Protein AF-L1K590-F1 (afdb_monomer_lite)

pLDDT: mean 82.55, std 13.25, range [37.09, 96.0]

Organism: Guillardia theta (strain CCMP2712) (NCBI:txid905079)

Structure (mmCIF, N/CA/C/O backbone):
data_AF-L1K590-F1
#
_entry.id   AF-L1K590-F1
#
loop_
_atom_site.group_PDB
_atom_site.id
_atom_site.type_symbol
_atom_site.label_atom_id
_atom_site.label_alt_id
_atom_site.label_comp_id
_atom_site.label_asym_id
_atom_site.label_entity_id
_atom_site.label_seq_id
_atom_site.pdbx_PDB_ins_code
_atom_site.Cartn_x
_atom_site.Cartn_y
_atom_site.Cartn_z
_atom_site.occupancy
_atom_site.B_iso_or_equiv
_atom_site.auth_seq_id
_atom_site.auth_comp_id
_atom_site.auth_asym_id
_atom_site.auth_atom_id
_atom_site.pdbx_PDB_model_num
ATOM 1 N N . MET A 1 1 ? 5.798 21.650 13.726 1.00 67.19 1 MET A N 1
ATOM 2 C CA . MET A 1 1 ? 6.225 20.288 13.317 1.00 67.19 1 MET A CA 1
ATOM 3 C C . MET A 1 1 ? 5.521 19.814 12.046 1.00 67.19 1 MET A C 1
ATOM 5 O O . MET A 1 1 ? 6.202 19.314 11.163 1.00 67.19 1 MET A O 1
ATOM 9 N N . LEU A 1 2 ? 4.213 20.061 11.889 1.00 78.56 2 LEU A N 1
ATOM 10 C CA . LEU A 1 2 ? 3.416 19.655 10.718 1.00 78.56 2 LEU A CA 1
ATOM 11 C C . LEU A 1 2 ? 3.978 20.111 9.351 1.00 78.56 2 LEU A C 1
ATOM 13 O O . LEU A 1 2 ? 4.046 19.324 8.416 1.00 78.56 2 LEU A O 1
ATOM 17 N N . SER A 1 3 ? 4.487 21.346 9.255 1.00 86.69 3 SER A N 1
ATOM 18 C CA . SER A 1 3 ? 5.092 21.872 8.016 1.00 86.69 3 SER A CA 1
ATOM 19 C C . SER A 1 3 ? 6.304 21.058 7.527 1.00 86.69 3 SER A C 1
ATOM 21 O O . SER A 1 3 ? 6.465 20.865 6.324 1.00 86.69 3 SER A O 1
ATOM 23 N N . ARG A 1 4 ? 7.116 20.501 8.442 1.00 91.12 4 ARG A N 1
ATOM 24 C CA . ARG A 1 4 ? 8.274 19.665 8.075 1.00 91.12 4 ARG A CA 1
ATOM 25 C C . ARG A 1 4 ? 7.834 18.327 7.480 1.00 91.12 4 ARG A C 1
ATOM 27 O O . ARG A 1 4 ? 8.429 17.876 6.509 1.00 91.12 4 ARG A O 1
ATOM 34 N N . TYR A 1 5 ? 6.768 17.730 8.015 1.00 90.12 5 TYR A N 1
ATOM 35 C CA . TYR A 1 5 ? 6.204 16.490 7.478 1.00 90.12 5 TYR A CA 1
ATOM 36 C C . TYR A 1 5 ? 5.650 16.684 6.071 1.00 90.12 5 TYR A C 1
ATOM 38 O O . TYR A 1 5 ? 5.938 15.875 5.196 1.00 90.12 5 TYR A O 1
ATOM 46 N N . HIS A 1 6 ? 4.933 17.781 5.820 1.00 90.75 6 HIS A N 1
ATOM 47 C CA . HIS A 1 6 ? 4.457 18.095 4.474 1.00 90.75 6 HIS A CA 1
ATOM 48 C C . HIS A 1 6 ? 5.612 18.318 3.494 1.00 90.75 6 HIS A C 1
ATOM 50 O O . HIS A 1 6 ? 5.586 17.763 2.400 1.00 90.75 6 HIS A O 1
ATOM 56 N N . ALA A 1 7 ? 6.654 19.059 3.882 1.00 92.56 7 ALA A N 1
ATOM 57 C CA . ALA A 1 7 ? 7.812 19.272 3.014 1.00 92.56 7 ALA A CA 1
ATOM 58 C C . ALA A 1 7 ? 8.467 17.946 2.581 1.00 92.56 7 ALA A C 1
ATOM 60 O O . ALA A 1 7 ? 8.803 17.781 1.412 1.00 92.56 7 ALA A O 1
ATOM 61 N N . ILE A 1 8 ? 8.589 16.981 3.497 1.00 90.62 8 ILE A N 1
ATOM 62 C CA . ILE A 1 8 ? 9.141 15.652 3.200 1.00 90.62 8 ILE A CA 1
ATOM 63 C C . ILE A 1 8 ? 8.165 14.832 2.343 1.00 90.62 8 ILE A C 1
ATOM 65 O O . ILE A 1 8 ? 8.561 14.282 1.315 1.00 90.62 8 ILE A O 1
ATOM 69 N N . ALA A 1 9 ? 6.892 14.778 2.743 1.00 89.31 9 ALA A N 1
ATOM 70 C CA . ALA A 1 9 ? 5.864 13.963 2.099 1.00 89.31 9 ALA A CA 1
ATOM 71 C C . ALA A 1 9 ? 5.582 14.386 0.653 1.00 89.31 9 ALA A C 1
ATOM 73 O O . ALA A 1 9 ? 5.309 13.529 -0.179 1.00 89.31 9 ALA A O 1
ATOM 74 N N . TRP A 1 10 ? 5.671 15.682 0.343 1.00 92.94 10 TRP A N 1
ATOM 75 C CA . TRP A 1 10 ? 5.484 16.198 -1.016 1.00 92.94 10 TRP A CA 1
ATOM 76 C C . TRP A 1 10 ? 6.800 16.320 -1.783 1.00 92.94 10 TRP A C 1
ATOM 78 O O . TRP A 1 10 ? 6.839 16.062 -2.985 1.00 92.94 10 TRP A O 1
ATOM 88 N N . GLY A 1 11 ? 7.888 16.675 -1.095 1.00 93.31 11 GLY A N 1
ATOM 89 C CA . GLY A 1 11 ? 9.195 16.868 -1.713 1.00 93.31 11 GLY A CA 1
ATOM 90 C C . GLY A 1 11 ? 9.761 15.574 -2.286 1.00 93.31 11 GLY A C 1
ATOM 91 O O . GLY A 1 11 ? 10.140 15.545 -3.454 1.00 93.31 11 GLY A O 1
ATOM 92 N N . ILE A 1 12 ? 9.776 14.486 -1.508 1.00 90.44 12 ILE A N 1
ATOM 93 C CA . ILE A 1 12 ? 10.364 13.213 -1.960 1.00 90.44 12 ILE A CA 1
ATOM 94 C C . ILE A 1 12 ? 9.673 12.688 -3.235 1.00 90.44 12 ILE A C 1
ATOM 96 O O . ILE A 1 12 ? 10.383 12.450 -4.216 1.00 90.44 12 ILE A O 1
ATOM 100 N N . PRO A 1 13 ? 8.330 12.555 -3.302 1.00 90.88 13 PRO A N 1
ATOM 101 C CA . PRO A 1 13 ? 7.660 12.126 -4.528 1.00 90.88 13 PRO A CA 1
ATOM 102 C C . PRO A 1 13 ? 7.890 13.074 -5.705 1.00 90.88 13 PRO A C 1
ATOM 104 O O . PRO A 1 13 ? 8.053 12.604 -6.829 1.00 90.88 13 PRO A O 1
ATOM 107 N N . PHE A 1 14 ? 7.951 14.388 -5.461 1.00 91.62 14 PHE A N 1
ATOM 108 C CA . PHE A 1 14 ? 8.230 15.371 -6.507 1.00 91.62 14 PHE A CA 1
ATOM 109 C C . PHE A 1 14 ? 9.606 15.145 -7.149 1.00 91.62 14 PHE A C 1
ATOM 111 O O . PHE A 1 14 ? 9.712 15.085 -8.374 1.00 91.62 14 PHE A O 1
ATOM 118 N N . PHE A 1 15 ? 10.654 14.942 -6.348 1.00 90.50 15 PHE A N 1
ATOM 119 C CA . PHE A 1 15 ? 11.989 14.654 -6.882 1.00 90.50 15 PHE A CA 1
ATOM 120 C C . PHE A 1 15 ? 12.060 13.293 -7.580 1.00 90.50 15 PHE A C 1
ATOM 122 O O . PHE A 1 15 ? 12.676 13.182 -8.641 1.00 90.50 15 PHE A O 1
ATOM 129 N N . LEU A 1 16 ? 11.405 12.266 -7.033 1.00 89.31 16 LEU A N 1
ATOM 130 C CA . LEU A 1 16 ? 11.358 10.943 -7.663 1.00 89.31 16 LEU A CA 1
ATOM 131 C C . LEU A 1 16 ? 10.632 10.973 -9.013 1.00 89.31 16 LEU A C 1
ATOM 133 O O . LEU A 1 16 ? 11.081 10.315 -9.948 1.00 89.31 16 LEU A O 1
ATOM 137 N N . PHE A 1 17 ? 9.574 11.776 -9.140 1.00 89.06 17 PHE A N 1
ATOM 138 C CA . PHE A 1 17 ? 8.838 11.976 -10.390 1.00 89.06 17 PHE A CA 1
ATOM 139 C C . PHE A 1 17 ? 9.704 12.584 -11.507 1.00 89.06 17 PHE A C 1
ATOM 141 O O . PHE A 1 17 ? 9.546 12.222 -12.677 1.00 89.06 17 PHE A O 1
ATOM 148 N N . LEU A 1 18 ? 10.643 13.471 -11.161 1.00 90.50 18 LEU A N 1
ATOM 149 C CA . LEU A 1 18 ? 11.541 14.111 -12.125 1.00 90.50 18 LEU A CA 1
ATOM 150 C C . LEU A 1 18 ? 12.535 13.128 -12.773 1.00 90.50 18 LEU A C 1
ATOM 152 O O . LEU A 1 18 ? 12.919 13.317 -13.927 1.00 90.50 18 LEU A O 1
ATOM 156 N N . LEU A 1 19 ? 12.937 12.059 -12.080 1.00 89.88 19 LEU A N 1
ATOM 157 C CA . LEU A 1 19 ? 13.936 11.101 -12.583 1.00 89.88 19 LEU A CA 1
ATOM 158 C C . LEU A 1 19 ? 13.550 10.450 -13.936 1.00 89.88 19 LEU A C 1
ATOM 160 O O . LEU A 1 19 ? 14.340 10.518 -14.887 1.00 89.88 19 LEU A O 1
ATOM 164 N N . PRO A 1 20 ? 12.359 9.842 -14.091 1.00 88.69 20 PRO A N 1
ATOM 165 C CA . PRO A 1 20 ? 11.900 9.285 -15.367 1.00 88.69 20 PRO A CA 1
ATOM 166 C C . PRO A 1 20 ? 11.529 10.340 -16.417 1.00 88.69 20 PRO A C 1
ATOM 168 O O . PRO A 1 20 ? 11.526 10.009 -17.605 1.00 88.69 20 PRO A O 1
ATOM 171 N N . LEU A 1 21 ? 11.271 11.598 -16.025 1.00 89.12 21 LEU A N 1
ATOM 172 C CA . LEU A 1 21 ? 11.120 12.704 -16.981 1.00 89.12 21 LEU A CA 1
ATOM 173 C C . LEU A 1 21 ? 12.452 13.003 -17.677 1.00 89.12 21 LEU A C 1
ATOM 175 O O . LEU A 1 21 ? 12.512 13.024 -18.906 1.00 89.12 21 LEU A O 1
ATOM 179 N N . PHE A 1 22 ? 13.531 13.179 -16.910 1.00 89.62 22 PHE A N 1
ATOM 180 C CA . PHE A 1 22 ? 14.850 13.485 -17.475 1.00 89.62 22 PHE A CA 1
ATOM 181 C C . PHE A 1 22 ? 15.443 12.320 -18.270 1.00 89.62 22 PHE A C 1
ATOM 183 O O . PHE A 1 22 ? 16.075 12.534 -19.302 1.00 89.62 22 PHE A O 1
ATOM 190 N N . SER A 1 23 ? 15.190 11.085 -17.839 1.00 87.12 23 SER A N 1
ATOM 191 C CA . SER A 1 23 ? 15.616 9.877 -18.559 1.00 87.12 23 SER A CA 1
ATOM 192 C C . SER A 1 23 ? 14.665 9.456 -19.688 1.00 87.12 23 SER A C 1
ATOM 194 O O . SER A 1 23 ? 14.863 8.391 -20.269 1.00 87.12 23 SER A O 1
ATOM 196 N N . LYS A 1 24 ? 13.632 10.259 -20.004 1.00 89.19 24 LYS A N 1
ATOM 197 C CA . LYS A 1 24 ? 12.635 9.998 -21.066 1.00 89.19 24 LYS A CA 1
ATOM 198 C C . LYS A 1 24 ? 12.056 8.576 -21.020 1.00 89.19 24 LYS A C 1
ATOM 200 O O . LYS A 1 24 ? 11.797 7.961 -22.049 1.00 89.19 24 LYS A O 1
ATOM 205 N N . SER A 1 25 ? 11.876 8.050 -19.812 1.00 91.00 25 SER A N 1
ATOM 206 C CA . SER A 1 25 ? 11.494 6.654 -19.577 1.00 91.00 25 SER A CA 1
ATOM 207 C C . SER A 1 25 ? 9.990 6.468 -19.377 1.00 91.00 25 SER A C 1
ATOM 209 O O . SER A 1 25 ? 9.545 5.356 -19.116 1.00 91.00 25 SER A O 1
ATOM 211 N N . TYR A 1 26 ? 9.193 7.533 -19.476 1.00 90.62 26 TYR A N 1
ATOM 212 C CA . TYR A 1 26 ? 7.736 7.433 -19.484 1.00 90.62 26 TYR A CA 1
ATOM 213 C C . TYR A 1 26 ? 7.212 7.017 -20.856 1.00 90.62 26 TYR A C 1
ATOM 215 O O . TYR A 1 26 ? 7.670 7.511 -21.884 1.00 90.62 26 TYR A O 1
ATOM 223 N N . GLY A 1 27 ? 6.192 6.168 -20.863 1.00 89.62 27 GLY A N 1
ATOM 224 C CA . GLY A 1 27 ? 5.488 5.791 -22.078 1.00 89.62 27 GLY A CA 1
ATOM 225 C C . GLY A 1 27 ? 4.202 5.033 -21.786 1.00 89.62 27 GLY A C 1
ATOM 226 O O . GLY A 1 27 ? 3.845 4.784 -20.634 1.00 89.62 27 GLY A O 1
ATOM 227 N N . TYR A 1 28 ? 3.478 4.699 -22.846 1.00 88.56 28 TYR A N 1
ATOM 228 C CA . TYR A 1 28 ? 2.256 3.915 -22.751 1.00 88.56 28 TYR A CA 1
ATOM 229 C C . TYR A 1 28 ? 2.590 2.432 -22.880 1.00 88.56 28 TYR A C 1
ATOM 231 O O . TYR A 1 28 ? 3.081 1.995 -23.918 1.00 88.56 28 TYR A O 1
ATOM 239 N N . GLU A 1 29 ? 2.326 1.656 -21.831 1.00 82.00 29 GLU A N 1
ATOM 240 C CA . GLU A 1 29 ? 2.570 0.215 -21.829 1.00 82.00 29 GLU A CA 1
ATOM 241 C C . GLU A 1 29 ? 1.417 -0.505 -21.121 1.00 82.00 29 GLU A C 1
ATOM 243 O O . GLU A 1 29 ? 0.947 -0.082 -20.061 1.00 82.00 29 GLU A O 1
ATOM 248 N N . TYR A 1 30 ? 0.945 -1.602 -21.715 1.00 77.00 30 TYR A N 1
ATOM 249 C CA . TYR A 1 30 ? -0.115 -2.453 -21.162 1.00 77.00 30 TYR A CA 1
ATOM 250 C C . TYR A 1 30 ? -1.406 -1.714 -20.743 1.00 77.00 30 TYR A C 1
ATOM 252 O O . TYR A 1 30 ? -2.061 -2.088 -19.767 1.00 77.00 30 TYR A O 1
ATOM 260 N N . GLY A 1 31 ? -1.794 -0.660 -21.462 1.00 80.12 31 GLY A N 1
ATOM 261 C CA . GLY A 1 31 ? -3.050 0.048 -21.199 1.00 80.12 31 GLY A CA 1
ATOM 262 C C . GLY A 1 31 ? -2.943 1.258 -20.265 1.00 80.12 31 GLY A C 1
ATOM 263 O O . GLY A 1 31 ? -3.967 1.868 -19.964 1.00 80.12 31 GLY A O 1
ATOM 264 N N . ALA A 1 32 ? -1.745 1.618 -19.789 1.00 84.25 32 ALA A N 1
ATOM 265 C CA . ALA A 1 32 ? -1.541 2.778 -18.920 1.00 84.25 32 ALA A CA 1
ATOM 266 C C . ALA A 1 32 ? -0.235 3.524 -19.235 1.00 84.25 32 ALA A C 1
ATOM 268 O O . ALA A 1 32 ? 0.754 2.923 -19.651 1.00 84.25 32 ALA A O 1
ATOM 269 N N . CYS A 1 33 ? -0.213 4.835 -18.981 1.00 89.38 33 CYS A N 1
ATOM 270 C CA . CYS A 1 33 ? 1.022 5.617 -19.011 1.00 89.38 33 CYS A CA 1
ATOM 271 C C . CYS A 1 33 ? 1.819 5.376 -17.725 1.00 89.38 33 CYS A C 1
ATOM 273 O O . CYS A 1 33 ? 1.350 5.693 -16.630 1.00 89.38 33 CYS A O 1
ATOM 275 N N . TRP A 1 34 ? 3.015 4.807 -17.855 1.00 89.69 34 TRP A N 1
ATOM 276 C CA . TRP A 1 34 ? 3.922 4.539 -16.740 1.00 89.69 34 TRP A CA 1
ATOM 277 C C . TRP A 1 34 ? 5.383 4.486 -17.218 1.00 89.69 34 TRP A C 1
ATOM 279 O O . TRP A 1 34 ? 5.683 4.698 -18.389 1.00 89.69 34 TRP A O 1
ATOM 289 N N . ILE A 1 35 ? 6.317 4.223 -16.305 1.00 90.06 35 ILE A N 1
ATOM 290 C CA . ILE A 1 35 ? 7.730 3.976 -16.618 1.00 90.06 35 ILE A CA 1
ATOM 291 C C . ILE A 1 35 ? 7.835 2.716 -17.490 1.00 90.06 35 ILE A C 1
ATOM 293 O O . ILE A 1 35 ? 7.326 1.663 -17.092 1.00 90.06 35 ILE A O 1
ATOM 297 N N . LEU A 1 36 ? 8.507 2.812 -18.635 1.00 89.06 36 LEU A N 1
ATOM 298 C CA . LEU A 1 36 ? 8.697 1.761 -19.642 1.00 89.06 36 LEU A CA 1
ATOM 299 C C . LEU A 1 36 ? 9.549 0.586 -19.144 1.00 89.06 36 LEU A C 1
ATOM 301 O O . LEU A 1 36 ? 10.308 0.696 -18.177 1.00 89.06 36 LEU A O 1
ATOM 305 N N . SER A 1 37 ? 9.407 -0.565 -19.805 1.00 84.62 37 SER A N 1
ATOM 306 C CA . SER A 1 37 ? 10.133 -1.809 -19.499 1.00 84.62 37 SER A CA 1
ATOM 307 C C . SER A 1 37 ? 11.618 -1.742 -19.802 1.00 84.62 37 SER A C 1
ATOM 309 O O . SER A 1 37 ? 12.385 -2.474 -19.185 1.00 84.62 37 SER A O 1
ATOM 311 N N . THR A 1 38 ? 12.028 -0.786 -20.630 1.00 86.19 38 THR A N 1
ATOM 312 C CA . THR A 1 38 ? 13.427 -0.447 -20.906 1.00 86.19 38 THR A CA 1
ATOM 313 C C . THR A 1 38 ? 14.184 0.068 -19.680 1.00 86.19 38 THR A C 1
ATOM 315 O O . THR A 1 38 ? 15.409 -0.004 -19.643 1.00 86.19 38 THR A O 1
ATOM 318 N N . ALA A 1 39 ? 13.477 0.560 -18.657 1.00 88.31 39 ALA A N 1
ATOM 319 C CA . ALA A 1 39 ? 14.057 1.119 -17.440 1.00 88.31 39 ALA A CA 1
ATOM 320 C C . ALA A 1 39 ? 13.556 0.382 -16.177 1.00 88.31 39 ALA A C 1
ATOM 322 O O . ALA A 1 39 ? 12.904 0.985 -15.314 1.00 88.31 39 ALA A O 1
ATOM 323 N N . PRO A 1 40 ? 13.852 -0.926 -16.018 1.00 87.62 40 PRO A N 1
ATOM 324 C CA . PRO A 1 40 ? 13.307 -1.732 -14.925 1.00 87.62 40 PRO A CA 1
ATOM 325 C C . PRO A 1 40 ? 13.776 -1.233 -13.554 1.00 87.62 40 PRO A C 1
ATOM 327 O O . PRO A 1 40 ? 12.982 -1.157 -12.618 1.00 87.62 40 PRO A O 1
ATOM 330 N N . VAL A 1 41 ? 15.032 -0.787 -13.448 1.00 90.56 41 VAL A N 1
ATOM 331 C CA . VAL A 1 41 ? 15.603 -0.230 -12.210 1.00 90.56 41 VAL A CA 1
ATOM 332 C C . VAL A 1 41 ? 14.807 0.983 -11.725 1.00 90.56 41 VAL A C 1
ATOM 334 O O . VAL A 1 41 ? 14.500 1.083 -10.537 1.00 90.56 41 VAL A O 1
ATOM 337 N N . LEU A 1 42 ? 14.393 1.869 -12.639 1.00 90.62 42 LEU A N 1
ATOM 338 C CA . LEU A 1 42 ? 13.600 3.048 -12.288 1.00 90.62 42 LEU A CA 1
ATOM 339 C C . LEU A 1 42 ? 12.240 2.661 -11.694 1.00 90.62 42 LEU A C 1
ATOM 341 O O . LEU A 1 42 ? 11.786 3.319 -10.759 1.00 90.62 42 LEU A O 1
ATOM 345 N N . ARG A 1 43 ? 11.618 1.575 -12.172 1.00 90.75 43 ARG A N 1
ATOM 346 C CA . ARG A 1 43 ? 10.354 1.060 -11.615 1.00 90.75 43 ARG A CA 1
ATOM 347 C C . ARG A 1 43 ? 10.518 0.608 -10.163 1.00 90.75 43 ARG A C 1
ATOM 349 O O . ARG A 1 43 ? 9.649 0.890 -9.339 1.00 90.75 43 ARG A O 1
ATOM 356 N N . PHE A 1 44 ? 11.614 -0.081 -9.841 1.00 91.56 44 PHE A N 1
ATOM 357 C CA . PHE A 1 44 ? 11.873 -0.546 -8.476 1.00 91.56 44 PHE A CA 1
ATOM 358 C C . PHE A 1 44 ? 12.221 0.604 -7.536 1.00 91.56 44 PHE A C 1
ATOM 360 O O . PHE A 1 44 ? 11.612 0.710 -6.475 1.00 91.56 44 PHE A O 1
ATOM 367 N N . VAL A 1 45 ? 13.140 1.485 -7.935 1.00 91.38 45 VAL A N 1
ATOM 368 C CA . VAL A 1 45 ? 13.604 2.603 -7.098 1.00 91.38 45 VAL A CA 1
ATOM 369 C C . VAL A 1 45 ? 12.480 3.587 -6.780 1.00 91.38 45 VAL A C 1
ATOM 371 O O . VAL A 1 45 ? 12.408 4.084 -5.662 1.00 91.38 45 VAL A O 1
ATOM 374 N N . GLN A 1 46 ? 11.586 3.859 -7.731 1.00 90.25 46 GLN A N 1
ATOM 375 C CA . GLN A 1 46 ? 10.537 4.861 -7.528 1.00 90.25 46 GLN A CA 1
ATOM 376 C C . GLN A 1 46 ? 9.309 4.340 -6.793 1.00 90.25 46 GLN A C 1
ATOM 378 O O . GLN A 1 46 ? 8.596 5.131 -6.182 1.00 90.25 46 GLN A O 1
ATOM 383 N N . PHE A 1 47 ? 9.033 3.039 -6.877 1.00 91.19 47 PHE A N 1
ATOM 384 C CA . PHE A 1 47 ? 7.778 2.495 -6.375 1.00 91.19 47 PHE A CA 1
ATOM 385 C C . PHE A 1 47 ? 7.986 1.319 -5.426 1.00 91.19 47 PHE A C 1
ATOM 387 O O . PHE A 1 47 ? 7.698 1.435 -4.239 1.00 91.19 47 PHE A O 1
ATOM 394 N N . TYR A 1 48 ? 8.518 0.196 -5.912 1.00 92.62 48 TYR A N 1
ATOM 395 C CA . TYR A 1 48 ? 8.531 -1.046 -5.132 1.00 92.62 48 TYR A CA 1
ATOM 396 C C . TYR A 1 48 ? 9.486 -1.002 -3.931 1.00 92.62 48 TYR A C 1
ATOM 398 O O . TYR A 1 48 ? 9.113 -1.460 -2.856 1.00 92.62 48 TYR A O 1
ATOM 406 N N . ILE A 1 49 ? 10.688 -0.433 -4.065 1.00 93.56 49 ILE A N 1
ATOM 407 C CA . ILE A 1 49 ? 11.645 -0.332 -2.951 1.00 93.56 49 ILE A CA 1
ATOM 408 C C . ILE A 1 49 ? 11.081 0.558 -1.828 1.00 93.56 49 ILE A C 1
ATOM 410 O O . ILE A 1 49 ? 10.973 0.064 -0.703 1.00 93.56 49 ILE A O 1
ATOM 414 N N . PRO A 1 50 ? 10.649 1.812 -2.088 1.00 93.50 50 PRO A N 1
ATOM 415 C CA . PRO A 1 50 ? 10.003 2.633 -1.065 1.00 93.50 50 PRO A CA 1
ATOM 416 C C . PRO A 1 50 ? 8.778 1.957 -0.445 1.00 93.50 50 PRO A C 1
ATOM 418 O O . PRO A 1 50 ? 8.620 1.982 0.773 1.00 93.50 50 PRO A O 1
ATOM 421 N N . LEU A 1 51 ? 7.941 1.310 -1.261 1.00 93.94 51 LEU A N 1
ATOM 422 C CA . LEU A 1 51 ? 6.753 0.598 -0.797 1.00 93.94 51 LEU A CA 1
ATOM 423 C C . LEU A 1 51 ? 7.104 -0.484 0.234 1.00 93.94 51 LEU A C 1
ATOM 425 O O . LEU A 1 51 ? 6.536 -0.487 1.325 1.00 93.94 51 LEU A O 1
ATOM 429 N N . TRP A 1 52 ? 8.045 -1.380 -0.077 1.00 95.88 52 TRP A N 1
ATOM 430 C CA . TRP A 1 52 ? 8.422 -2.468 0.831 1.00 95.88 52 TRP A CA 1
ATOM 431 C C . TRP A 1 52 ? 9.160 -1.973 2.078 1.00 95.88 52 TRP A C 1
ATOM 433 O O . TRP A 1 52 ? 8.941 -2.523 3.157 1.00 95.88 52 TRP A O 1
ATOM 443 N N . ILE A 1 53 ? 9.958 -0.903 1.971 1.00 95.44 53 ILE A N 1
ATOM 444 C CA . ILE A 1 53 ? 10.566 -0.240 3.137 1.00 95.44 53 ILE A CA 1
ATOM 445 C C . ILE A 1 53 ? 9.477 0.297 4.069 1.00 95.44 53 ILE A C 1
ATOM 447 O O . ILE A 1 53 ? 9.519 0.051 5.273 1.00 95.44 53 ILE A O 1
ATOM 451 N N . VAL A 1 54 ? 8.479 0.997 3.521 1.00 93.38 54 VAL A N 1
ATOM 452 C CA . VAL A 1 54 ? 7.368 1.548 4.307 1.00 93.38 54 VAL A CA 1
ATOM 453 C C . VAL A 1 54 ? 6.542 0.429 4.936 1.00 93.38 54 VAL A C 1
ATOM 455 O O . VAL A 1 54 ? 6.226 0.520 6.121 1.00 93.38 54 VAL A O 1
ATOM 458 N N . ILE A 1 55 ? 6.222 -0.637 4.198 1.00 94.94 55 ILE A N 1
ATOM 459 C CA . ILE A 1 55 ? 5.513 -1.805 4.745 1.00 94.94 55 ILE A CA 1
ATOM 460 C C . ILE A 1 55 ? 6.314 -2.417 5.900 1.00 94.94 55 ILE A C 1
ATOM 462 O O . ILE A 1 55 ? 5.766 -2.589 6.986 1.00 94.94 55 ILE A O 1
ATOM 466 N N . GLY A 1 56 ? 7.606 -2.688 5.697 1.00 96.00 56 GLY A N 1
ATOM 467 C CA . GLY A 1 56 ? 8.475 -3.265 6.724 1.00 96.00 56 GLY A CA 1
ATOM 468 C C . GLY A 1 56 ? 8.574 -2.383 7.968 1.00 96.00 56 GLY A C 1
ATOM 469 O O . GLY A 1 56 ? 8.423 -2.874 9.085 1.00 96.00 56 GLY A O 1
ATOM 470 N N . TYR A 1 57 ? 8.735 -1.071 7.786 1.00 95.00 57 TYR A N 1
ATOM 471 C CA . TYR A 1 57 ? 8.749 -0.108 8.885 1.00 95.00 57 TYR A CA 1
ATOM 472 C C . TYR A 1 57 ? 7.420 -0.090 9.651 1.00 95.00 57 TYR A C 1
ATOM 474 O O . TYR A 1 57 ? 7.422 -0.127 10.879 1.00 95.00 57 TYR A O 1
ATOM 482 N N . ASN A 1 58 ? 6.276 -0.084 8.961 1.00 92.62 58 ASN A N 1
ATOM 483 C CA . ASN A 1 58 ? 4.968 -0.129 9.622 1.00 92.62 58 ASN A CA 1
ATOM 484 C C . ASN A 1 58 ? 4.790 -1.428 10.417 1.00 92.62 58 ASN A C 1
ATOM 486 O O . ASN A 1 58 ? 4.415 -1.377 11.586 1.00 92.62 58 ASN A O 1
ATOM 490 N N . VAL A 1 59 ? 5.118 -2.578 9.818 1.00 93.44 59 VAL A N 1
ATOM 491 C CA . VAL A 1 59 ? 5.050 -3.883 10.492 1.00 93.44 59 VAL A CA 1
ATOM 492 C C . VAL A 1 59 ? 5.942 -3.907 11.731 1.00 93.44 59 VAL A C 1
ATOM 494 O O . VAL A 1 59 ? 5.496 -4.380 12.774 1.00 93.44 59 VAL A O 1
ATOM 497 N N . TRP A 1 60 ? 7.156 -3.355 11.655 1.00 94.50 60 TRP A N 1
ATOM 498 C CA . TRP A 1 60 ? 8.044 -3.226 12.810 1.00 94.50 60 TRP A CA 1
ATOM 499 C C . TRP A 1 60 ? 7.393 -2.409 13.928 1.00 94.50 60 TRP A C 1
ATOM 501 O O . TRP A 1 60 ? 7.257 -2.903 15.043 1.00 94.50 60 TRP A O 1
ATOM 511 N N . ASN A 1 61 ? 6.940 -1.185 13.631 1.00 91.69 61 ASN A N 1
ATOM 512 C CA . ASN A 1 61 ? 6.343 -0.300 14.637 1.00 91.69 61 ASN A CA 1
ATOM 513 C C . ASN A 1 61 ? 5.111 -0.932 15.288 1.00 91.69 61 ASN A C 1
ATOM 515 O O . ASN A 1 61 ? 4.985 -0.900 16.508 1.00 91.69 61 ASN A O 1
ATOM 519 N N . ILE A 1 62 ? 4.239 -1.552 14.492 1.00 89.62 62 ILE A N 1
ATOM 520 C CA . ILE A 1 62 ? 3.048 -2.249 14.988 1.00 89.62 62 ILE A CA 1
ATOM 521 C C . ILE A 1 62 ? 3.437 -3.452 15.850 1.00 89.62 62 ILE A C 1
ATOM 523 O O . ILE A 1 62 ? 2.855 -3.654 16.910 1.00 89.62 62 ILE A O 1
ATOM 527 N N . SER A 1 63 ? 4.431 -4.239 15.438 1.00 90.06 63 SER A N 1
ATOM 528 C CA . SER A 1 63 ? 4.882 -5.410 16.201 1.00 90.06 63 SER A CA 1
ATOM 529 C C . SER A 1 63 ? 5.486 -5.001 17.543 1.00 90.06 63 SER A C 1
ATOM 531 O O . SER A 1 63 ? 5.134 -5.571 18.575 1.00 90.06 63 SER A O 1
ATOM 533 N N . THR A 1 64 ? 6.345 -3.980 17.544 1.00 90.62 64 THR A N 1
ATOM 534 C CA . THR A 1 64 ? 6.918 -3.388 18.757 1.00 90.62 64 THR A CA 1
ATOM 535 C C . THR A 1 64 ? 5.820 -2.828 19.657 1.00 90.62 64 THR A C 1
ATOM 537 O O . THR A 1 64 ? 5.805 -3.114 20.851 1.00 90.62 64 THR A O 1
ATOM 540 N N . LEU A 1 65 ? 4.853 -2.108 19.090 1.00 87.38 65 LEU A N 1
ATOM 541 C CA . LEU A 1 65 ? 3.721 -1.562 19.830 1.00 87.38 65 LEU A CA 1
ATOM 542 C C . LEU A 1 65 ? 2.874 -2.662 20.476 1.00 87.38 65 LEU A C 1
ATOM 544 O O . LEU A 1 65 ? 2.624 -2.603 21.673 1.00 87.38 65 LEU A O 1
ATOM 548 N N . ILE A 1 66 ? 2.476 -3.690 19.722 1.00 85.31 66 ILE A N 1
ATOM 549 C CA . ILE A 1 66 ? 1.697 -4.819 20.249 1.00 85.31 66 ILE A CA 1
ATOM 550 C C . ILE A 1 66 ? 2.482 -5.544 21.344 1.00 85.31 66 ILE A C 1
ATOM 552 O O . ILE A 1 66 ? 1.900 -5.937 22.353 1.00 85.31 66 ILE A O 1
ATOM 556 N N . PHE A 1 67 ? 3.793 -5.716 21.174 1.00 87.06 67 PHE A N 1
ATOM 557 C CA . PHE A 1 67 ? 4.642 -6.335 22.187 1.00 87.06 67 PHE A CA 1
ATOM 558 C C . PHE A 1 67 ? 4.669 -5.518 23.490 1.00 87.06 67 PHE A C 1
ATOM 560 O O . PHE A 1 67 ? 4.451 -6.079 24.564 1.00 87.06 67 PHE A O 1
ATOM 567 N N . HIS A 1 68 ? 4.858 -4.199 23.402 1.00 86.19 68 HIS A N 1
ATOM 568 C CA . HIS A 1 68 ? 4.839 -3.316 24.572 1.00 86.19 68 HIS A CA 1
ATOM 569 C C . HIS A 1 68 ? 3.459 -3.240 25.229 1.00 86.19 68 HIS A C 1
ATOM 571 O O . HIS A 1 68 ? 3.360 -3.357 26.449 1.00 86.19 68 HIS A O 1
ATOM 577 N N . LEU A 1 69 ? 2.394 -3.109 24.434 1.00 81.75 69 LEU A N 1
ATOM 578 C CA . LEU A 1 69 ? 1.022 -3.077 24.934 1.00 81.75 69 LEU A CA 1
ATOM 579 C C . LEU A 1 69 ? 0.651 -4.386 25.626 1.00 81.75 69 LEU A C 1
ATOM 581 O O . LEU A 1 69 ? 0.083 -4.341 26.705 1.00 81.75 69 LEU A O 1
ATOM 585 N N . ARG A 1 70 ? 1.028 -5.552 25.088 1.00 79.56 70 ARG A N 1
ATOM 586 C CA . ARG A 1 70 ? 0.801 -6.839 25.773 1.00 79.56 70 ARG A CA 1
ATOM 587 C C . ARG A 1 70 ? 1.485 -6.899 27.136 1.00 79.56 70 ARG A C 1
ATOM 589 O O . ARG A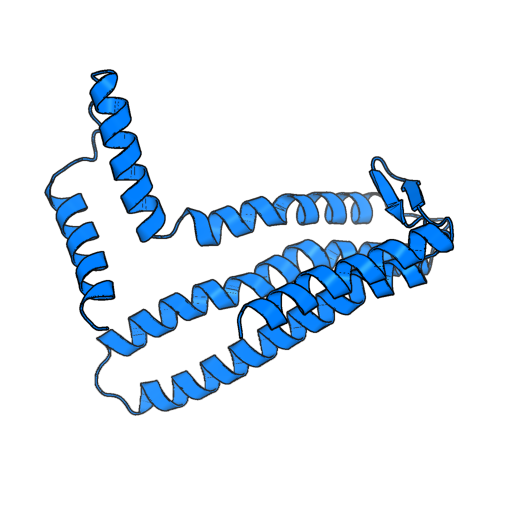 1 70 ? 0.901 -7.433 28.071 1.00 79.56 70 ARG A O 1
ATOM 596 N N . GLY A 1 71 ? 2.689 -6.339 27.258 1.00 79.38 71 GLY A N 1
ATOM 597 C CA . GLY A 1 71 ? 3.380 -6.237 28.545 1.00 79.38 71 GLY A CA 1
ATOM 598 C C . GLY A 1 71 ? 2.629 -5.366 29.556 1.00 79.38 71 GLY A C 1
ATOM 599 O O . GLY A 1 71 ? 2.551 -5.726 30.725 1.00 79.38 71 GLY A O 1
ATOM 600 N N . LEU A 1 72 ? 2.039 -4.259 29.097 1.00 79.50 72 LEU A N 1
ATOM 601 C CA . LEU A 1 72 ? 1.262 -3.343 29.937 1.00 79.50 72 LEU A CA 1
ATOM 602 C C . LEU A 1 72 ? -0.114 -3.914 30.305 1.00 79.50 72 LEU A C 1
ATOM 604 O O . LEU A 1 72 ? -0.476 -3.895 31.477 1.00 79.50 72 LEU A O 1
ATOM 608 N N . VAL A 1 73 ? -0.836 -4.494 29.345 1.00 73.06 73 VAL A N 1
ATOM 609 C CA . VAL A 1 73 ? -2.176 -5.074 29.543 1.00 73.06 73 VAL A CA 1
ATOM 610 C C . VAL A 1 73 ? -2.151 -6.232 30.539 1.00 73.06 73 VAL A C 1
ATOM 612 O O . VAL A 1 73 ? -3.054 -6.3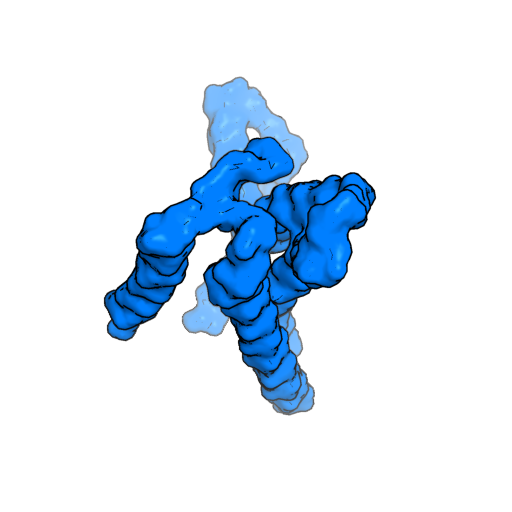54 31.353 1.00 73.06 73 VAL A O 1
ATOM 615 N N . LEU A 1 74 ? -1.085 -7.042 30.551 1.00 69.50 74 LEU A N 1
ATOM 616 C CA . LEU A 1 74 ? -0.905 -8.093 31.563 1.00 69.50 74 LEU A CA 1
ATOM 617 C C . LEU A 1 74 ? -0.692 -7.550 32.989 1.00 69.50 74 LEU A C 1
ATOM 619 O O . LEU A 1 74 ? -0.794 -8.314 33.945 1.00 69.50 74 LEU A O 1
ATOM 623 N N . SER A 1 75 ? -0.366 -6.263 33.137 1.00 71.00 75 SER A N 1
ATOM 624 C CA . SER A 1 75 ? -0.102 -5.615 34.429 1.00 71.00 75 SER A CA 1
ATOM 625 C C . SER A 1 75 ? -1.234 -4.705 34.919 1.00 71.00 75 SER A C 1
ATOM 627 O O . SER A 1 75 ? -1.263 -4.358 36.099 1.00 71.00 75 SER A O 1
ATOM 629 N N . THR A 1 76 ? -2.171 -4.327 34.048 1.00 67.69 76 THR A N 1
ATOM 630 C CA . THR A 1 76 ? -3.312 -3.456 34.364 1.00 67.69 76 THR A CA 1
ATOM 631 C C . THR A 1 76 ? -4.576 -4.272 34.638 1.00 67.69 76 THR A C 1
ATOM 633 O O . THR A 1 76 ? -4.917 -5.146 33.853 1.00 67.69 76 THR A O 1
ATOM 636 N N . GLN A 1 77 ? -5.291 -3.962 35.725 1.00 62.38 77 GLN A N 1
ATOM 637 C CA . GLN A 1 77 ? -6.545 -4.628 36.121 1.00 62.38 77 GLN A CA 1
ATOM 638 C C . GLN A 1 77 ? -7.800 -4.030 35.440 1.00 62.38 77 GLN A C 1
ATOM 640 O O . GLN A 1 77 ? -8.889 -4.581 35.573 1.00 62.38 77 GLN A O 1
ATOM 645 N N . ASP A 1 78 ? -7.652 -2.922 34.703 1.00 68.88 78 ASP A N 1
ATOM 646 C CA . ASP A 1 78 ? -8.727 -2.279 33.934 1.00 68.88 78 ASP A CA 1
ATOM 647 C C . ASP A 1 78 ? -8.821 -2.859 32.514 1.00 68.88 78 ASP A C 1
ATOM 649 O O . ASP A 1 78 ? -8.229 -2.359 31.551 1.00 68.88 78 ASP A O 1
ATOM 653 N N . ASP A 1 79 ? -9.603 -3.930 32.379 1.00 66.75 79 ASP A N 1
ATOM 654 C CA . ASP A 1 79 ? -9.858 -4.604 31.101 1.00 66.75 79 ASP A CA 1
ATOM 655 C C . ASP A 1 79 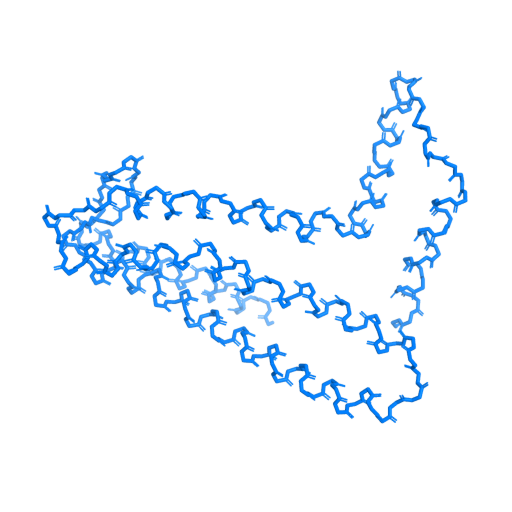? -10.582 -3.700 30.081 1.00 66.75 79 ASP A C 1
ATOM 657 O O . ASP A 1 79 ? -10.504 -3.938 28.873 1.00 66.75 79 ASP A O 1
ATOM 661 N N . SER A 1 80 ? -11.302 -2.659 30.517 1.00 65.56 80 SER A N 1
ATOM 662 C CA . SER A 1 80 ? -12.093 -1.809 29.613 1.00 65.56 80 SER A CA 1
ATOM 663 C C . SER A 1 80 ? -11.238 -0.876 28.753 1.00 65.56 80 SER A C 1
ATOM 665 O O . SER A 1 80 ? -11.450 -0.835 27.542 1.00 65.56 80 SER A O 1
ATOM 667 N N . GLN A 1 81 ? -10.251 -0.190 29.340 1.00 66.88 81 GLN A N 1
ATOM 668 C CA . GLN A 1 81 ? -9.397 0.777 28.632 1.00 66.88 81 GLN A CA 1
ATOM 669 C C . GLN A 1 81 ? -8.402 0.085 27.685 1.00 66.88 81 GLN A C 1
ATOM 671 O O . GLN A 1 81 ? -8.142 0.538 26.572 1.00 66.88 81 GLN A O 1
ATOM 676 N N . ALA A 1 82 ? -7.874 -1.072 28.096 1.00 65.62 82 ALA A N 1
ATOM 677 C CA . ALA A 1 82 ? -6.964 -1.860 27.269 1.00 65.62 82 ALA A CA 1
ATOM 678 C C . ALA A 1 82 ? -7.617 -2.303 25.947 1.00 65.62 82 ALA A C 1
ATOM 680 O O . ALA A 1 82 ? -6.975 -2.323 24.893 1.00 65.62 82 ALA A O 1
ATOM 681 N N . ASN A 1 83 ? -8.903 -2.660 25.995 1.00 67.25 83 ASN A N 1
ATOM 682 C CA . ASN A 1 83 ? -9.630 -3.169 24.838 1.00 67.25 83 ASN A CA 1
ATOM 683 C C . ASN A 1 83 ? -9.957 -2.080 23.803 1.00 67.25 83 ASN A C 1
ATOM 685 O O . ASN A 1 83 ? -9.928 -2.374 22.605 1.00 67.25 83 ASN A O 1
ATOM 689 N N . THR A 1 84 ? -10.236 -0.841 24.216 1.00 67.00 84 THR A N 1
ATOM 690 C CA . THR A 1 84 ? -10.485 0.286 23.296 1.00 67.00 84 THR A CA 1
ATOM 691 C C . THR A 1 84 ? -9.210 0.706 22.565 1.00 67.00 84 THR A C 1
ATOM 693 O O . THR A 1 84 ? -9.214 0.799 21.332 1.00 67.00 84 THR A O 1
ATOM 696 N N . ASP A 1 85 ? -8.089 0.830 23.276 1.00 69.31 85 ASP A N 1
ATOM 697 C CA . ASP A 1 85 ? -6.793 1.165 22.674 1.00 69.31 85 ASP A CA 1
ATOM 698 C C . ASP A 1 85 ? -6.357 0.108 21.645 1.00 69.31 85 ASP A C 1
ATOM 700 O O . ASP A 1 85 ? -5.992 0.424 20.505 1.00 69.31 85 ASP A O 1
ATOM 704 N N . LEU A 1 86 ? -6.478 -1.179 21.994 1.00 71.00 86 LEU A N 1
ATOM 705 C CA . LEU A 1 86 ? -6.168 -2.293 21.091 1.00 71.00 86 LEU A CA 1
ATOM 706 C C . LEU A 1 86 ? -7.030 -2.283 19.817 1.00 71.00 86 LEU A C 1
ATOM 708 O O . LEU A 1 86 ? -6.527 -2.614 18.736 1.00 71.00 86 LEU A O 1
ATOM 712 N N . GLN A 1 87 ? -8.304 -1.883 19.905 1.00 71.12 87 GLN A N 1
ATOM 713 C CA . GLN A 1 87 ? -9.185 -1.790 18.737 1.00 71.12 87 GLN A CA 1
ATOM 714 C C . GLN A 1 87 ? -8.743 -0.705 17.751 1.00 71.12 87 GLN A C 1
ATOM 716 O O . GLN A 1 87 ? -8.781 -0.931 16.534 1.00 71.12 87 GLN A O 1
ATOM 721 N N . VAL A 1 88 ? -8.296 0.452 18.242 1.00 73.50 88 VAL A N 1
ATOM 722 C CA . VAL A 1 88 ? -7.774 1.533 17.390 1.00 73.50 88 VAL A CA 1
ATOM 723 C C . VAL A 1 88 ? -6.502 1.072 16.676 1.00 73.50 88 VAL A C 1
ATOM 725 O O . VAL A 1 88 ? -6.372 1.236 15.457 1.00 73.50 88 VAL A O 1
ATOM 728 N N . PHE A 1 89 ? -5.594 0.413 17.397 1.00 77.25 89 PHE A N 1
ATOM 729 C CA . PHE A 1 89 ? -4.339 -0.069 16.819 1.00 77.25 89 PHE A CA 1
ATOM 730 C C . PHE A 1 89 ? -4.525 -1.206 15.819 1.00 77.25 89 PHE A C 1
ATOM 732 O O . PHE A 1 89 ? -3.815 -1.240 14.813 1.00 77.25 89 PHE A O 1
ATOM 739 N N . TRP A 1 90 ? -5.500 -2.096 16.023 1.00 78.31 90 TRP A N 1
ATOM 740 C CA . TRP A 1 90 ? -5.807 -3.145 15.049 1.00 78.31 90 TRP A CA 1
ATOM 741 C C . TRP A 1 90 ? -6.195 -2.564 13.682 1.00 78.31 90 TRP A C 1
ATOM 743 O O . TRP A 1 90 ? -5.748 -3.054 12.646 1.00 78.31 90 TRP A O 1
ATOM 753 N N . ARG A 1 91 ? -6.945 -1.456 13.657 1.00 77.69 91 ARG A N 1
ATOM 754 C CA . ARG A 1 91 ? -7.298 -0.761 12.404 1.00 77.69 91 ARG A CA 1
ATOM 755 C C . ARG A 1 91 ? -6.071 -0.181 11.701 1.00 77.69 91 ARG A C 1
ATOM 757 O O . ARG A 1 91 ? -5.992 -0.212 10.474 1.00 77.69 91 ARG A O 1
ATOM 764 N N . LEU A 1 92 ? -5.100 0.308 12.471 1.00 80.62 92 LEU A N 1
ATOM 765 C CA . LEU A 1 92 ? -3.813 0.771 11.950 1.00 80.62 92 LEU A CA 1
ATOM 766 C C . LEU A 1 92 ? -2.967 -0.400 11.420 1.00 80.62 92 LEU A C 1
ATOM 768 O O . LEU A 1 92 ? -2.322 -0.281 10.379 1.00 80.62 92 LEU A O 1
ATOM 772 N N . ALA A 1 93 ? -3.038 -1.554 12.087 1.00 85.94 93 ALA A N 1
ATOM 773 C CA . ALA A 1 93 ? -2.345 -2.780 11.703 1.00 85.94 93 ALA A CA 1
ATOM 774 C C . ALA A 1 93 ? -2.873 -3.417 10.409 1.00 85.94 93 ALA A C 1
ATOM 776 O O . ALA A 1 93 ? -2.120 -4.087 9.701 1.00 85.94 93 ALA A O 1
ATOM 777 N N . LEU A 1 94 ? -4.136 -3.173 10.052 1.00 88.44 94 LEU A N 1
ATOM 778 C CA . LEU A 1 94 ? -4.723 -3.662 8.802 1.00 88.44 94 LEU A CA 1
ATOM 779 C C . LEU A 1 94 ? -4.150 -2.972 7.554 1.00 88.44 94 LEU A C 1
ATOM 781 O O . LEU A 1 94 ? -4.149 -3.569 6.478 1.00 88.44 94 LEU A O 1
ATOM 785 N N . TYR A 1 95 ? -3.613 -1.756 7.679 1.00 88.44 95 TYR A N 1
ATOM 786 C CA . TYR A 1 95 ? -3.038 -1.017 6.552 1.00 88.44 95 TYR A CA 1
ATOM 787 C C . TYR A 1 95 ? -1.887 -1.761 5.843 1.00 88.44 95 TYR A C 1
ATOM 789 O O . TYR A 1 95 ? -1.999 -2.020 4.639 1.00 88.44 95 TYR A O 1
ATOM 797 N N . PRO A 1 96 ? -0.793 -2.163 6.527 1.00 91.69 96 PRO A N 1
ATOM 798 C CA . PRO A 1 96 ? 0.278 -2.920 5.881 1.00 91.69 96 PRO A CA 1
ATOM 799 C C . PRO A 1 96 ? -0.197 -4.279 5.352 1.00 91.69 96 PRO A C 1
ATOM 801 O O . PRO A 1 96 ? 0.307 -4.724 4.325 1.00 91.69 96 PRO A O 1
ATOM 804 N N . VAL A 1 97 ? -1.191 -4.913 5.983 1.00 92.06 97 VAL A N 1
ATOM 805 C CA . VAL A 1 97 ? -1.771 -6.177 5.493 1.00 92.06 97 VAL A CA 1
ATOM 806 C C . VAL A 1 97 ? -2.439 -5.976 4.133 1.00 92.06 97 VAL A C 1
ATOM 808 O O . VAL A 1 97 ? -2.164 -6.731 3.198 1.00 92.06 97 VAL A O 1
ATOM 811 N N . ILE A 1 98 ? -3.254 -4.926 3.988 1.00 94.00 98 ILE A N 1
ATOM 812 C CA . ILE A 1 98 ? -3.873 -4.567 2.705 1.00 94.00 98 ILE A CA 1
ATOM 813 C C . ILE A 1 98 ? -2.796 -4.304 1.653 1.00 94.00 98 ILE A C 1
ATOM 815 O O . ILE A 1 98 ? -2.887 -4.832 0.544 1.00 94.00 98 ILE A O 1
ATOM 819 N N . LEU A 1 99 ? -1.767 -3.518 1.989 1.00 93.56 99 LEU A N 1
ATOM 820 C CA . LEU A 1 99 ? -0.686 -3.217 1.053 1.00 93.56 99 LEU A CA 1
ATOM 821 C C . LEU A 1 99 ? 0.049 -4.479 0.592 1.00 93.56 99 LEU A C 1
ATOM 823 O O . LEU A 1 99 ? 0.297 -4.620 -0.604 1.00 93.56 99 LEU A O 1
ATOM 827 N N . ILE A 1 100 ? 0.356 -5.406 1.501 1.00 95.00 100 ILE A N 1
ATOM 828 C CA . ILE A 1 100 ? 0.993 -6.680 1.148 1.00 95.00 100 ILE A CA 1
ATOM 829 C C . ILE A 1 100 ? 0.105 -7.448 0.170 1.00 95.00 100 ILE A C 1
ATOM 831 O O . ILE A 1 100 ? 0.571 -7.799 -0.909 1.00 95.00 100 ILE A O 1
ATOM 835 N N . ILE A 1 101 ? -1.177 -7.649 0.486 1.00 93.62 101 ILE A N 1
ATOM 836 C CA . ILE A 1 101 ? -2.106 -8.390 -0.384 1.00 93.62 101 ILE A CA 1
ATOM 837 C C . ILE A 1 101 ? -2.200 -7.743 -1.775 1.00 93.62 101 ILE A C 1
ATOM 839 O O . ILE A 1 101 ? -2.129 -8.436 -2.790 1.00 93.62 101 ILE A O 1
ATOM 843 N N . CYS A 1 102 ? -2.319 -6.414 -1.832 1.00 95.38 102 CYS A N 1
ATOM 844 C CA . CYS A 1 102 ? -2.512 -5.690 -3.088 1.00 95.38 102 CYS A CA 1
ATOM 845 C C . CYS A 1 102 ? -1.256 -5.683 -3.970 1.00 95.38 102 CYS A C 1
ATOM 847 O O . CYS A 1 102 ? -1.347 -5.803 -5.193 1.00 95.38 102 CYS A O 1
ATOM 849 N N . TRP A 1 103 ? -0.076 -5.546 -3.360 1.00 95.44 103 TRP A N 1
ATOM 850 C CA . TRP A 1 103 ? 1.176 -5.321 -4.087 1.00 95.44 103 TRP A CA 1
ATOM 851 C C . TRP A 1 103 ? 2.083 -6.542 -4.188 1.00 95.44 103 TRP A C 1
ATOM 853 O O . TRP A 1 103 ? 3.060 -6.505 -4.943 1.00 95.44 103 TRP A O 1
ATOM 863 N N . PHE A 1 104 ? 1.761 -7.640 -3.505 1.00 95.25 104 PHE A N 1
ATOM 864 C CA . PHE A 1 104 ? 2.499 -8.897 -3.605 1.00 95.25 104 PHE A CA 1
ATOM 865 C C . PHE A 1 104 ? 2.541 -9.415 -5.048 1.00 95.25 104 PHE A C 1
ATOM 867 O O . PHE A 1 104 ? 3.622 -9.554 -5.625 1.00 95.25 104 PHE A O 1
ATOM 874 N N . PHE A 1 105 ? 1.375 -9.587 -5.682 1.00 94.88 105 PHE A N 1
ATOM 875 C CA . PHE A 1 105 ? 1.286 -10.023 -7.081 1.00 94.88 105 PHE A CA 1
ATOM 876 C C . PHE A 1 105 ? 1.945 -9.031 -8.040 1.00 94.88 105 PHE A C 1
ATOM 878 O O . PHE A 1 105 ? 2.599 -9.433 -9.001 1.00 94.88 105 PHE A O 1
ATOM 885 N N . GLY A 1 106 ? 1.830 -7.730 -7.753 1.00 93.25 106 GLY A N 1
ATOM 886 C CA . GLY A 1 106 ? 2.524 -6.695 -8.511 1.00 93.25 106 GLY A CA 1
ATOM 887 C C . GLY A 1 106 ? 4.036 -6.843 -8.453 1.00 93.25 106 GLY A C 1
ATOM 888 O O . GLY A 1 106 ? 4.693 -6.779 -9.489 1.00 93.25 106 GLY A O 1
ATOM 889 N N . THR A 1 107 ? 4.582 -7.104 -7.270 1.00 94.88 107 THR A N 1
ATOM 890 C CA . THR A 1 107 ? 6.023 -7.281 -7.065 1.00 94.88 107 THR A CA 1
ATOM 891 C C . THR A 1 107 ? 6.532 -8.523 -7.789 1.00 94.88 107 THR A C 1
ATOM 893 O O . THR A 1 107 ? 7.499 -8.416 -8.541 1.00 94.88 107 THR A O 1
ATOM 896 N N . ILE A 1 108 ? 5.845 -9.665 -7.656 1.00 95.06 108 ILE A N 1
ATOM 897 C CA . ILE A 1 108 ? 6.199 -10.901 -8.379 1.00 95.06 108 ILE A CA 1
ATOM 898 C C . ILE A 1 108 ? 6.180 -10.660 -9.885 1.00 95.06 108 ILE A C 1
ATOM 900 O O . ILE A 1 108 ? 7.159 -10.948 -10.570 1.00 95.06 108 ILE A O 1
ATOM 904 N N . ASN A 1 109 ? 5.095 -10.077 -10.396 1.00 93.44 109 ASN A N 1
ATOM 905 C CA . ASN A 1 109 ? 4.963 -9.765 -11.812 1.00 93.44 109 ASN A CA 1
ATOM 906 C C . ASN A 1 109 ? 6.105 -8.855 -12.296 1.00 93.44 109 ASN A C 1
ATOM 908 O O . ASN A 1 109 ? 6.614 -9.032 -13.399 1.00 93.44 109 ASN A O 1
ATOM 912 N N . ARG A 1 110 ? 6.555 -7.882 -11.493 1.00 91.38 110 ARG A N 1
ATOM 913 C CA . ARG A 1 110 ? 7.678 -7.014 -11.888 1.00 91.38 110 ARG A CA 1
ATOM 914 C C . ARG A 1 110 ? 9.032 -7.691 -11.831 1.00 91.38 110 ARG A C 1
ATOM 916 O O . ARG A 1 110 ? 9.824 -7.457 -12.740 1.00 91.38 110 ARG A O 1
ATOM 923 N N . ILE A 1 111 ? 9.295 -8.512 -10.819 1.00 93.38 111 ILE A N 1
ATOM 924 C CA . ILE A 1 111 ? 10.528 -9.303 -10.755 1.00 93.38 111 ILE A CA 1
ATOM 925 C C . ILE A 1 111 ? 10.583 -10.236 -11.966 1.00 93.38 111 ILE A C 1
ATOM 927 O O . ILE A 1 111 ? 11.563 -10.213 -12.703 1.00 93.38 111 ILE A O 1
ATOM 931 N N . TYR A 1 112 ? 9.494 -10.957 -12.239 1.00 93.06 112 TYR A N 1
ATOM 932 C CA . TYR A 1 112 ? 9.402 -11.865 -13.376 1.00 93.06 112 TYR A CA 1
ATOM 933 C C . TYR A 1 112 ? 9.645 -11.150 -14.714 1.00 93.06 112 TYR A C 1
ATOM 935 O O . TYR A 1 112 ? 10.546 -11.542 -15.449 1.00 93.06 112 TYR A O 1
ATOM 943 N N . ASN A 1 113 ? 8.932 -10.049 -14.987 1.00 90.00 113 ASN A N 1
ATOM 944 C CA . ASN A 1 113 ? 9.109 -9.278 -16.228 1.00 90.00 113 ASN A CA 1
ATOM 945 C C . ASN A 1 113 ? 10.502 -8.638 -16.361 1.00 90.00 113 ASN A C 1
ATOM 947 O O . ASN A 1 113 ? 10.886 -8.247 -17.456 1.00 90.00 113 ASN A O 1
ATOM 951 N N . SER A 1 114 ? 11.243 -8.474 -15.261 1.00 89.50 114 SER A N 1
ATOM 952 C CA . SER A 1 114 ? 12.614 -7.946 -15.310 1.00 89.50 114 SER A CA 1
ATOM 953 C C . SER A 1 114 ? 13.643 -9.031 -15.626 1.00 89.50 114 SER A C 1
ATOM 955 O O . SER A 1 114 ? 14.711 -8.710 -16.135 1.00 89.50 114 SER A O 1
ATOM 957 N N . LEU A 1 115 ? 13.332 -10.295 -15.318 1.00 90.50 115 LEU A N 1
ATOM 958 C CA . LEU A 1 115 ? 14.175 -11.455 -15.622 1.00 90.50 115 LEU A CA 1
ATOM 959 C C . LEU A 1 115 ? 13.866 -12.049 -17.005 1.00 90.50 115 LEU A C 1
ATOM 961 O O . LEU A 1 115 ? 14.779 -12.514 -17.676 1.00 90.50 115 LEU A O 1
ATOM 965 N N . HIS A 1 116 ? 12.600 -12.002 -17.430 1.00 89.88 116 HIS A N 1
ATOM 966 C CA . HIS A 1 116 ? 12.112 -12.550 -18.700 1.00 89.88 116 HIS A CA 1
ATOM 967 C C . HIS A 1 116 ? 11.330 -11.472 -19.473 1.00 89.88 116 HIS A C 1
ATOM 969 O O . HIS A 1 116 ? 10.097 -11.504 -19.500 1.00 89.88 116 HIS A O 1
ATOM 975 N N . PRO A 1 117 ? 12.017 -10.472 -20.057 1.00 83.88 117 PRO A N 1
ATOM 976 C CA . PRO A 1 117 ? 11.358 -9.353 -20.732 1.00 83.88 117 PRO A CA 1
ATOM 977 C C . PRO A 1 117 ? 10.569 -9.772 -21.983 1.00 83.88 117 PRO A C 1
ATOM 979 O O . PRO A 1 117 ? 9.561 -9.140 -22.293 1.00 83.88 117 PRO A O 1
ATOM 982 N N . ASP A 1 118 ? 10.988 -10.844 -22.660 1.00 85.44 118 ASP A N 1
ATOM 983 C CA . ASP A 1 118 ? 10.388 -11.300 -23.922 1.00 85.44 118 ASP A CA 1
ATOM 984 C C . ASP A 1 118 ? 9.194 -12.255 -23.728 1.00 85.44 118 ASP A C 1
ATOM 986 O O . ASP A 1 118 ? 8.455 -12.526 -24.673 1.00 85.44 118 ASP A O 1
ATOM 990 N N . GLU A 1 119 ? 8.961 -12.736 -22.501 1.00 88.06 119 GLU A N 1
ATOM 991 C CA . GLU A 1 119 ? 7.939 -13.748 -22.195 1.00 88.06 119 GLU A CA 1
ATOM 992 C C . GLU A 1 119 ? 6.983 -13.309 -21.066 1.00 88.06 119 GLU A C 1
ATOM 994 O O . GLU A 1 119 ? 6.878 -13.985 -20.037 1.00 88.06 119 GLU A O 1
ATOM 999 N N . PRO A 1 120 ? 6.261 -12.178 -21.205 1.00 85.06 120 PRO A N 1
ATOM 1000 C CA . PRO A 1 120 ? 5.373 -11.692 -20.154 1.00 85.06 120 PRO A CA 1
ATOM 1001 C C . PRO A 1 120 ? 4.184 -12.640 -19.930 1.00 85.06 120 PRO A C 1
ATOM 1003 O O . PRO A 1 120 ? 3.418 -12.954 -20.842 1.00 85.06 120 PRO A O 1
ATOM 1006 N N . ILE A 1 121 ? 3.963 -13.048 -18.677 1.00 91.75 121 ILE A N 1
ATOM 1007 C CA . ILE A 1 121 ? 2.836 -13.915 -18.309 1.00 91.75 121 ILE A CA 1
ATOM 1008 C C . ILE A 1 121 ? 1.579 -13.071 -18.072 1.00 91.75 121 ILE A C 1
ATOM 1010 O O . ILE A 1 121 ? 1.480 -12.323 -17.093 1.00 91.75 121 ILE A O 1
ATOM 1014 N N . PHE A 1 122 ? 0.563 -13.264 -18.916 1.00 90.62 122 PHE A N 1
ATOM 1015 C CA . PHE A 1 122 ? -0.717 -12.555 -18.804 1.00 90.62 122 PHE A CA 1
ATOM 1016 C C . PHE A 1 122 ? -1.401 -12.746 -17.439 1.00 90.62 122 PHE A C 1
ATOM 1018 O O . PHE A 1 122 ? -1.910 -11.785 -16.868 1.00 90.62 122 PHE A O 1
ATOM 1025 N N . ALA A 1 123 ? -1.372 -13.957 -16.872 1.00 93.69 123 ALA A N 1
ATOM 1026 C CA . ALA A 1 123 ? -1.992 -14.239 -15.574 1.00 93.69 123 ALA A CA 1
ATOM 1027 C C . ALA A 1 123 ? -1.393 -13.397 -14.428 1.00 93.69 123 ALA A C 1
ATOM 1029 O O . ALA A 1 123 ? -2.133 -12.840 -13.617 1.00 93.69 123 ALA A O 1
ATOM 1030 N N . LEU A 1 124 ? -0.063 -13.236 -14.388 1.00 92.69 124 LEU A N 1
ATOM 1031 C CA . LEU A 1 124 ? 0.613 -12.384 -13.400 1.00 92.69 124 LEU A CA 1
ATOM 1032 C C . LEU A 1 124 ? 0.270 -10.906 -13.604 1.00 92.69 124 LEU A C 1
ATOM 1034 O O . LEU A 1 124 ? 0.099 -10.160 -12.635 1.00 92.69 124 LEU A O 1
ATOM 1038 N N . TYR A 1 125 ? 0.137 -10.481 -14.860 1.00 90.38 125 TYR A N 1
ATOM 1039 C CA . TYR A 1 125 ? -0.297 -9.131 -15.191 1.00 90.38 125 TYR A CA 1
ATOM 1040 C C . TYR A 1 125 ? -1.731 -8.848 -14.724 1.00 90.38 125 TYR A C 1
ATOM 1042 O O . TYR A 1 125 ? -1.974 -7.830 -14.070 1.00 90.38 125 TYR A O 1
ATOM 1050 N N . PHE A 1 126 ? -2.658 -9.767 -15.001 1.00 93.19 126 PHE A N 1
ATOM 1051 C CA . PHE A 1 126 ? -4.047 -9.674 -14.563 1.00 93.19 126 PHE A CA 1
ATOM 1052 C C . PHE A 1 126 ? -4.148 -9.609 -13.036 1.00 93.19 126 PHE A C 1
ATOM 1054 O O . PHE A 1 126 ? -4.763 -8.681 -12.513 1.00 93.19 126 PHE A O 1
ATOM 1061 N N . LEU A 1 127 ? -3.486 -10.525 -12.320 1.00 95.06 127 LEU A N 1
ATOM 1062 C CA . LEU A 1 127 ? -3.483 -10.546 -10.853 1.00 95.06 127 LEU A CA 1
ATOM 1063 C C . LEU A 1 127 ? -2.934 -9.245 -10.267 1.00 95.06 127 LEU A C 1
ATOM 1065 O O . LEU A 1 127 ? -3.546 -8.674 -9.368 1.00 95.06 127 LEU A O 1
ATOM 1069 N N . HIS A 1 128 ? -1.824 -8.735 -10.807 1.00 93.81 128 HIS A N 1
ATOM 1070 C CA . HIS A 1 128 ? -1.286 -7.440 -10.400 1.00 93.81 128 HIS A CA 1
ATOM 1071 C C . HIS A 1 128 ? -2.328 -6.323 -10.549 1.00 93.81 128 HIS A C 1
ATOM 1073 O O . HIS A 1 128 ? -2.571 -5.585 -9.596 1.00 93.81 128 HIS A O 1
ATOM 1079 N N . LYS A 1 129 ? -2.946 -6.180 -11.726 1.00 91.88 129 LYS A N 1
ATOM 1080 C CA . LYS A 1 129 ? -3.918 -5.104 -11.962 1.00 91.88 129 LYS A CA 1
ATOM 1081 C C . LYS A 1 129 ? -5.170 -5.256 -11.108 1.00 91.88 129 LYS A C 1
ATOM 1083 O O . LYS A 1 129 ? -5.612 -4.274 -10.524 1.00 91.88 129 LYS A O 1
ATOM 1088 N N . PHE A 1 130 ? -5.689 -6.472 -10.989 1.00 94.88 130 PHE A N 1
ATOM 1089 C CA . PHE A 1 130 ? -6.866 -6.775 -10.186 1.00 94.88 130 PHE A CA 1
ATOM 1090 C C . PHE A 1 130 ? -6.655 -6.408 -8.711 1.00 94.88 130 PHE A C 1
ATOM 1092 O O . PHE A 1 130 ? -7.382 -5.574 -8.173 1.00 94.88 130 PHE A O 1
ATOM 1099 N N . PHE A 1 131 ? -5.612 -6.948 -8.075 1.00 95.31 131 PHE A N 1
ATOM 1100 C CA . PHE A 1 131 ? -5.328 -6.684 -6.662 1.00 95.31 131 PHE A CA 1
ATOM 1101 C C . PHE A 1 131 ? -4.895 -5.238 -6.401 1.00 95.31 131 PHE A C 1
ATOM 1103 O O . PHE A 1 131 ? -5.310 -4.651 -5.403 1.00 95.31 131 PHE A O 1
ATOM 1110 N N . GLY A 1 132 ? -4.146 -4.624 -7.322 1.00 92.38 132 GLY A N 1
ATOM 1111 C CA . GLY A 1 132 ? -3.817 -3.200 -7.248 1.00 92.38 132 GLY A CA 1
ATOM 1112 C C . GLY A 1 132 ? -5.069 -2.314 -7.248 1.00 92.38 132 GLY A C 1
ATOM 1113 O O . GLY A 1 132 ? -5.173 -1.390 -6.444 1.00 92.38 132 GLY A O 1
ATOM 1114 N N . SER A 1 133 ? -6.063 -2.627 -8.086 1.00 93.06 133 SER A N 1
ATOM 1115 C CA . SER A 1 133 ? -7.349 -1.917 -8.106 1.00 93.06 133 SER A CA 1
ATOM 1116 C C . SER A 1 133 ? -8.199 -2.168 -6.854 1.00 93.06 133 SER A C 1
ATOM 1118 O O . SER A 1 133 ? -8.934 -1.276 -6.429 1.00 93.06 133 SER A O 1
ATOM 1120 N N . MET A 1 134 ? -8.078 -3.337 -6.219 1.00 95.50 134 MET A N 1
ATOM 1121 C CA . MET A 1 134 ? -8.798 -3.651 -4.978 1.00 95.50 134 MET A CA 1
ATOM 1122 C C . MET A 1 134 ? -8.254 -2.934 -3.737 1.00 95.50 134 MET A C 1
ATOM 1124 O O . MET A 1 134 ? -8.931 -2.921 -2.710 1.00 95.50 134 MET A O 1
ATOM 1128 N N . GLN A 1 135 ? -7.091 -2.280 -3.804 1.00 94.38 135 GLN A N 1
ATOM 1129 C CA . GLN A 1 135 ? -6.548 -1.536 -2.663 1.00 94.38 135 GLN A CA 1
ATOM 1130 C C . GLN A 1 135 ? -7.539 -0.493 -2.123 1.00 94.38 135 GLN A C 1
ATOM 1132 O O . GLN A 1 135 ? -7.723 -0.380 -0.911 1.00 94.38 135 GLN A O 1
ATOM 1137 N N . GLY A 1 136 ? -8.204 0.258 -3.008 1.00 91.69 136 GLY A N 1
ATOM 1138 C CA . GLY A 1 136 ? -9.224 1.231 -2.605 1.00 91.69 136 GLY A CA 1
ATOM 1139 C C . GLY A 1 136 ? -10.434 0.566 -1.946 1.00 91.69 136 GLY A C 1
ATOM 1140 O O . GLY A 1 136 ? -10.930 1.050 -0.932 1.00 91.69 136 GLY A O 1
ATOM 1141 N N . PHE A 1 137 ? -10.852 -0.585 -2.474 1.00 94.25 137 PHE A N 1
ATOM 1142 C CA . PHE A 1 137 ? -11.956 -1.371 -1.931 1.00 94.25 137 PHE A CA 1
ATOM 1143 C C . PHE A 1 137 ? -11.653 -1.889 -0.519 1.00 94.25 137 PHE A C 1
ATOM 1145 O O . PHE A 1 137 ? -12.454 -1.685 0.389 1.00 94.25 137 PHE A O 1
ATOM 1152 N N . PHE A 1 138 ? -10.481 -2.486 -0.290 1.00 93.81 138 PHE A N 1
ATOM 1153 C CA . PHE A 1 138 ? -10.111 -2.968 1.044 1.00 93.81 138 PHE A CA 1
ATOM 1154 C C . PHE A 1 138 ? -9.936 -1.831 2.053 1.00 93.81 138 PHE A C 1
ATOM 1156 O O . PHE A 1 138 ? -10.396 -1.949 3.187 1.00 93.81 138 PHE A O 1
ATOM 1163 N N . ASN A 1 139 ? -9.343 -0.706 1.639 1.00 90.19 139 ASN A N 1
ATOM 1164 C CA . ASN A 1 139 ? -9.262 0.479 2.495 1.00 90.19 139 ASN A CA 1
ATOM 1165 C C . ASN A 1 139 ? -10.659 0.999 2.862 1.00 90.19 139 ASN A C 1
ATOM 1167 O O . ASN A 1 139 ? -10.911 1.313 4.023 1.00 90.19 139 ASN A O 1
ATOM 1171 N N . PHE A 1 140 ? -11.592 1.038 1.910 1.00 89.94 140 PHE A N 1
ATOM 1172 C CA . PHE A 1 140 ? -12.981 1.389 2.197 1.00 89.94 140 PHE A CA 1
ATOM 1173 C C . PHE A 1 140 ? -13.627 0.418 3.195 1.00 89.94 140 PHE A C 1
ATOM 1175 O O . PHE A 1 140 ? -14.301 0.866 4.118 1.00 89.94 140 PHE A O 1
ATOM 1182 N N . LEU A 1 141 ? -13.399 -0.890 3.069 1.00 89.19 141 LEU A N 1
ATOM 1183 C CA . LEU A 1 141 ? -13.950 -1.859 4.017 1.00 89.19 141 LEU A CA 1
ATOM 1184 C C . LEU A 1 141 ? -13.422 -1.641 5.441 1.00 89.19 141 LEU A C 1
ATOM 1186 O O . LEU A 1 141 ? -14.195 -1.700 6.392 1.00 89.19 141 LEU A O 1
ATOM 1190 N N . VAL A 1 142 ? -12.129 -1.357 5.597 1.00 87.25 142 VAL A N 1
ATOM 1191 C CA . VAL A 1 142 ? -11.526 -1.164 6.924 1.00 87.25 142 VAL A CA 1
ATOM 1192 C C . VAL A 1 142 ? -11.918 0.177 7.542 1.00 87.25 142 VAL A C 1
ATOM 1194 O O . VAL A 1 142 ? -12.312 0.225 8.707 1.00 87.25 142 VAL A O 1
ATOM 1197 N N . TYR A 1 143 ? -11.833 1.269 6.780 1.00 82.00 143 TYR A N 1
ATOM 1198 C CA . TYR A 1 143 ? -12.042 2.618 7.317 1.00 82.00 143 TYR A CA 1
ATOM 1199 C C . TYR A 1 143 ? -13.496 3.091 7.199 1.00 82.00 143 TYR A C 1
ATOM 1201 O O . TYR A 1 143 ? -14.034 3.705 8.123 1.00 82.00 143 TYR A O 1
ATOM 1209 N N . GLY A 1 144 ? -14.153 2.775 6.085 1.00 80.44 144 GLY A N 1
ATOM 1210 C CA . GLY A 1 144 ? -15.521 3.196 5.778 1.00 80.44 144 GLY A CA 1
ATOM 1211 C C . GLY A 1 144 ? -16.599 2.444 6.557 1.00 80.44 144 GLY A C 1
ATOM 1212 O O . GLY A 1 144 ? -17.668 3.000 6.790 1.00 80.44 144 GLY A O 1
ATOM 1213 N N . MET A 1 145 ? -16.331 1.218 7.020 1.00 76.00 145 MET A N 1
ATOM 1214 C CA . MET A 1 145 ? -17.283 0.451 7.844 1.00 76.00 145 MET A CA 1
ATOM 1215 C C . MET A 1 145 ? -17.056 0.597 9.354 1.00 76.00 145 MET A C 1
ATOM 1217 O O . MET A 1 145 ? -17.642 -0.152 10.139 1.00 76.00 145 MET A O 1
ATOM 1221 N N . SER A 1 146 ? -16.231 1.557 9.778 1.00 78.56 146 SER A N 1
ATOM 1222 C CA . SER A 1 146 ? -16.037 1.844 11.201 1.00 78.56 146 SER A CA 1
ATOM 1223 C C . SER A 1 146 ? -17.344 2.292 11.871 1.00 78.56 146 SER A C 1
ATOM 1225 O O . SER A 1 146 ? -18.228 2.865 11.232 1.00 78.56 146 SER A O 1
ATOM 1227 N N . THR A 1 147 ? -17.482 2.018 13.171 1.00 70.56 147 THR A N 1
ATOM 1228 C CA . THR A 1 147 ? -18.673 2.348 13.978 1.00 70.56 147 THR A CA 1
ATOM 1229 C C . THR A 1 147 ? -19.022 3.832 13.908 1.00 70.56 147 THR A C 1
ATOM 1231 O O . THR A 1 147 ? -20.170 4.172 13.635 1.00 70.56 147 THR A O 1
ATOM 1234 N N . ALA A 1 148 ? -18.020 4.705 14.033 1.00 75.25 148 ALA A N 1
ATOM 1235 C CA . ALA A 1 148 ? -18.177 6.153 13.917 1.00 75.25 148 ALA A CA 1
ATOM 1236 C C . ALA A 1 148 ? -18.703 6.582 12.536 1.00 75.25 148 ALA A C 1
ATOM 1238 O O . ALA A 1 148 ? -19.668 7.343 12.438 1.00 75.25 148 ALA A O 1
ATOM 1239 N N . VAL A 1 149 ? -18.116 6.0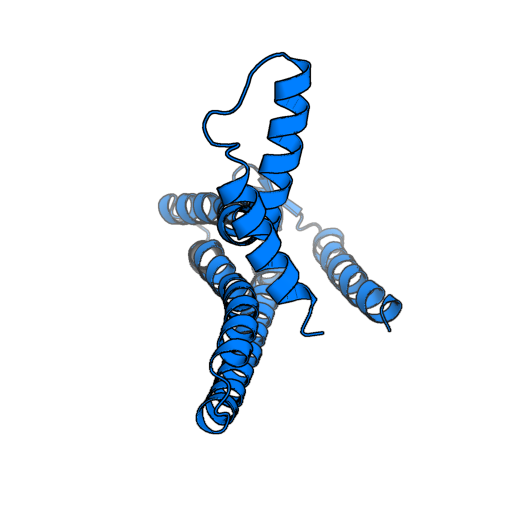52 11.454 1.00 80.56 149 VAL A N 1
ATOM 1240 C CA . VAL A 1 149 ? -18.551 6.382 10.088 1.00 80.56 149 VAL A CA 1
ATOM 1241 C C . VAL A 1 149 ? -19.953 5.847 9.827 1.00 80.56 149 VAL A C 1
ATOM 1243 O O . VAL A 1 149 ? -20.780 6.572 9.285 1.00 80.56 149 VAL A O 1
ATOM 1246 N N . ARG A 1 150 ? -20.264 4.620 10.259 1.00 79.31 150 ARG A N 1
ATOM 1247 C CA . ARG A 1 150 ? -21.607 4.039 10.125 1.00 79.31 150 ARG A CA 1
ATOM 1248 C C . ARG A 1 150 ? -22.650 4.848 10.884 1.00 79.31 150 ARG A C 1
ATOM 1250 O O . ARG A 1 150 ? -23.695 5.132 10.311 1.00 79.31 150 ARG A O 1
ATOM 1257 N N . ALA A 1 151 ? -22.372 5.253 12.121 1.00 80.50 151 ALA A N 1
ATOM 1258 C CA . ALA A 1 151 ? -23.283 6.075 12.915 1.00 80.50 151 ALA A CA 1
ATOM 1259 C C . ALA A 1 151 ? -23.604 7.395 12.201 1.00 80.50 151 ALA A C 1
ATOM 1261 O O . ALA A 1 151 ? -24.772 7.760 12.052 1.00 80.50 151 ALA A O 1
ATOM 1262 N N . LYS A 1 152 ? -22.576 8.065 11.665 1.00 85.25 152 LYS A N 1
ATOM 1263 C CA . LYS A 1 152 ? -22.766 9.316 10.929 1.00 85.25 152 LYS A CA 1
ATOM 1264 C C . LYS A 1 152 ? -23.442 9.114 9.575 1.00 85.25 152 LYS A C 1
ATOM 1266 O O . LYS A 1 152 ? -24.276 9.926 9.183 1.00 85.25 152 LYS A O 1
ATOM 1271 N N . LEU A 1 153 ? -23.144 8.012 8.888 1.00 85.50 153 LEU A N 1
ATOM 1272 C CA . LEU A 1 153 ? -23.819 7.629 7.652 1.00 85.50 153 LEU A CA 1
ATOM 1273 C C . LEU A 1 153 ? -25.314 7.405 7.900 1.00 85.50 153 LEU A C 1
ATOM 1275 O O . LEU A 1 153 ? -26.130 7.906 7.134 1.00 85.50 153 LEU A O 1
ATOM 1279 N N . TYR A 1 154 ? -25.679 6.708 8.979 1.00 83.88 154 TYR A N 1
ATOM 1280 C CA . TYR A 1 154 ? -27.074 6.503 9.364 1.00 83.88 154 TYR A CA 1
ATOM 1281 C C . TYR A 1 154 ? -27.774 7.814 9.709 1.00 83.88 154 TYR A C 1
ATOM 1283 O O . TYR A 1 154 ? -28.906 8.018 9.278 1.00 83.88 154 TYR A O 1
ATOM 1291 N N . GLU A 1 155 ? -27.110 8.724 10.421 1.00 86.25 155 GLU A N 1
ATOM 1292 C CA . GLU A 1 155 ? -27.659 10.046 10.727 1.00 86.25 155 GLU A CA 1
ATOM 1293 C C . GLU A 1 155 ? -27.959 10.835 9.444 1.00 86.25 155 GLU A C 1
ATOM 1295 O O . GLU A 1 155 ? -29.094 11.267 9.234 1.00 86.25 155 GLU A O 1
ATOM 1300 N N . VAL A 1 156 ? -26.984 10.939 8.535 1.00 87.25 156 VAL A N 1
ATOM 1301 C CA . VAL A 1 156 ? -27.143 11.648 7.255 1.00 87.25 156 VAL A CA 1
ATOM 1302 C C . VAL A 1 156 ? -28.198 10.976 6.373 1.00 87.25 156 VAL A C 1
ATOM 1304 O O . VAL A 1 156 ? -29.045 11.653 5.784 1.00 87.25 156 VAL A O 1
ATOM 1307 N N . LEU A 1 157 ? -28.186 9.645 6.294 1.00 86.75 157 LEU A N 1
ATOM 1308 C CA . LEU A 1 157 ? -29.152 8.877 5.512 1.00 86.75 157 LEU A CA 1
ATOM 1309 C C . LEU A 1 157 ? -30.574 9.017 6.078 1.00 86.75 157 LEU A C 1
ATOM 1311 O O . LEU A 1 157 ? -31.530 9.150 5.322 1.00 86.75 157 LEU A O 1
ATOM 1315 N N . SER A 1 158 ? -30.727 9.041 7.402 1.00 83.56 158 SER A N 1
ATOM 1316 C CA . SER A 1 158 ? -32.028 9.248 8.046 1.00 83.56 158 SER A CA 1
ATOM 1317 C C . SER A 1 158 ? -32.580 10.650 7.783 1.00 83.56 158 SER A C 1
ATOM 1319 O O . SER A 1 158 ? -33.756 10.787 7.442 1.00 83.56 158 SER A O 1
ATOM 1321 N N . TRP A 1 159 ? -31.728 11.678 7.854 1.00 81.62 159 TRP A N 1
ATOM 1322 C CA . TRP A 1 159 ? -32.110 13.055 7.556 1.00 81.62 159 TRP A CA 1
ATOM 1323 C C . TRP A 1 159 ? -32.508 13.212 6.085 1.00 81.62 159 TRP A C 1
ATOM 1325 O O . TRP A 1 159 ? -33.601 13.691 5.787 1.00 81.62 159 TRP A O 1
ATOM 1335 N N . THR A 1 160 ? -31.680 12.731 5.156 1.00 83.88 160 THR A N 1
ATOM 1336 C CA . THR A 1 160 ? -31.974 12.801 3.713 1.00 83.88 160 THR A CA 1
ATOM 1337 C C . THR A 1 160 ? -33.242 12.044 3.323 1.00 83.88 160 THR A C 1
ATOM 1339 O O . THR A 1 160 ? -34.059 12.573 2.574 1.00 83.88 160 THR A O 1
ATOM 1342 N N . LEU A 1 161 ? -33.462 10.840 3.854 1.00 83.75 161 LEU A N 1
ATOM 1343 C CA . LEU A 1 161 ? -34.679 10.077 3.567 1.00 83.75 161 LEU A CA 1
ATOM 1344 C C . LEU A 1 161 ? -35.925 10.714 4.191 1.00 83.75 161 LEU A C 1
ATOM 1346 O O . LEU A 1 161 ? -36.996 10.655 3.584 1.00 83.75 161 LEU A O 1
ATOM 1350 N N . SER A 1 162 ? -35.789 11.404 5.331 1.00 82.25 162 SER A N 1
ATOM 1351 C CA . SER A 1 162 ? -36.894 12.173 5.916 1.00 82.25 162 SER A CA 1
ATOM 1352 C C . SER A 1 162 ? -37.364 13.318 5.011 1.00 82.25 162 SER A C 1
ATOM 1354 O O . SER A 1 162 ? -38.567 13.556 4.923 1.00 82.25 162 SER A O 1
ATOM 1356 N N . LEU A 1 163 ? -36.455 13.955 4.258 1.00 85.38 163 LEU A N 1
ATOM 1357 C CA . LEU A 1 163 ? -36.804 14.990 3.273 1.00 85.38 163 LEU A CA 1
ATOM 1358 C C . LEU A 1 163 ? -37.608 14.438 2.086 1.00 85.38 163 LEU A C 1
ATOM 1360 O O . LEU A 1 163 ? -38.359 15.176 1.456 1.00 85.38 163 LEU A O 1
ATOM 1364 N N . VAL A 1 164 ? -37.465 13.143 1.794 1.00 86.94 164 VAL A N 1
ATOM 1365 C CA . VAL A 1 164 ? -38.188 12.430 0.725 1.00 86.94 164 VAL A CA 1
ATOM 1366 C C . VAL A 1 164 ? -39.410 11.673 1.285 1.00 86.94 164 VAL A C 1
ATOM 1368 O O . VAL A 1 164 ? -40.115 10.984 0.553 1.00 86.94 164 VAL A O 1
ATOM 1371 N N . GLY A 1 165 ? -39.703 11.803 2.586 1.00 78.50 165 GLY A N 1
ATOM 1372 C CA . GLY A 1 165 ? -40.848 11.155 3.238 1.00 78.50 165 GLY A CA 1
ATOM 1373 C C . GLY A 1 165 ? -40.690 9.645 3.470 1.00 78.50 165 GLY A C 1
ATOM 1374 O O . GLY A 1 165 ? -41.668 8.970 3.788 1.00 78.50 165 GLY A O 1
ATOM 1375 N N . ILE A 1 166 ? -39.478 9.096 3.333 1.00 77.62 166 ILE A N 1
ATOM 1376 C CA . ILE A 1 166 ? -39.184 7.669 3.527 1.00 77.62 166 ILE A CA 1
ATOM 1377 C C . ILE A 1 166 ? -38.604 7.464 4.932 1.00 77.62 166 ILE A C 1
ATOM 1379 O O . ILE A 1 166 ? -37.601 8.070 5.300 1.00 77.62 166 ILE A O 1
ATOM 1383 N N . LYS A 1 167 ? -39.210 6.577 5.731 1.00 71.94 167 LYS A N 1
ATOM 1384 C CA . LYS A 1 167 ? -38.750 6.267 7.095 1.00 71.94 167 LYS A CA 1
ATOM 1385 C C . LYS A 1 167 ? -37.949 4.962 7.110 1.00 71.94 167 LYS A C 1
ATOM 13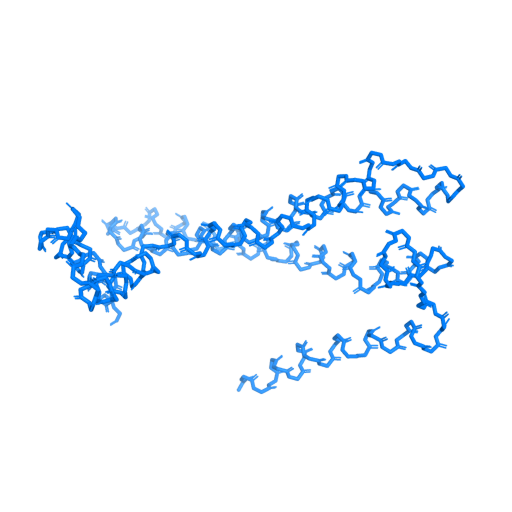87 O O . LYS A 1 167 ? -38.471 3.910 6.744 1.00 71.94 167 LYS A O 1
ATOM 1392 N N . LEU A 1 168 ? -36.687 5.016 7.541 1.00 68.25 168 LEU A N 1
ATOM 1393 C CA . LEU A 1 168 ? -35.843 3.825 7.698 1.00 68.25 168 LEU A CA 1
ATOM 1394 C C . LEU A 1 168 ? -36.354 2.931 8.836 1.00 68.25 168 LEU A C 1
ATOM 1396 O O . LEU A 1 168 ? -36.560 3.389 9.958 1.00 68.25 168 LEU A O 1
ATOM 1400 N N . ARG A 1 169 ? -36.498 1.632 8.550 1.00 55.44 169 ARG A N 1
ATOM 1401 C CA . ARG A 1 169 ? -37.052 0.604 9.453 1.00 55.44 169 ARG A CA 1
ATOM 1402 C C . ARG A 1 169 ? -36.166 0.263 10.668 1.00 55.44 169 ARG A C 1
ATOM 1404 O O . ARG A 1 169 ? -36.617 -0.472 11.532 1.00 55.44 169 ARG A O 1
ATOM 1411 N N . GLY A 1 170 ? -34.935 0.780 10.726 1.00 53.62 170 GLY A N 1
ATOM 1412 C CA . GLY A 1 170 ? -33.968 0.568 11.817 1.00 53.62 170 GLY A CA 1
ATOM 1413 C C . GLY A 1 170 ? -33.670 1.815 12.657 1.00 53.62 170 GLY A C 1
ATOM 1414 O O . GLY A 1 170 ? -32.808 1.778 13.520 1.00 53.62 170 GLY A O 1
ATOM 1415 N N . ALA A 1 171 ? -34.363 2.935 12.434 1.00 51.59 171 ALA A N 1
ATOM 1416 C CA . ALA A 1 171 ? -34.196 4.145 13.242 1.00 51.59 171 ALA A CA 1
ATOM 1417 C C . ALA A 1 171 ? -34.993 4.068 14.561 1.00 51.59 171 ALA A C 1
ATOM 1419 O O . ALA A 1 171 ? -35.722 5.001 14.905 1.00 51.59 171 ALA A O 1
ATOM 1420 N N . ASN A 1 172 ? -34.911 2.946 15.282 1.00 52.53 172 ASN A N 1
ATOM 1421 C CA . ASN A 1 172 ? -35.428 2.896 16.645 1.00 52.53 172 ASN A CA 1
ATOM 1422 C C . ASN A 1 172 ? -34.478 3.697 17.539 1.00 52.53 172 ASN A C 1
ATOM 1424 O O . ASN A 1 172 ? -33.263 3.504 17.513 1.00 52.53 172 ASN A O 1
ATOM 1428 N N . SER A 1 173 ? -35.055 4.608 18.323 1.00 54.62 173 SER A N 1
ATOM 1429 C CA . SER A 1 173 ? -34.358 5.497 19.260 1.00 54.62 173 SER A CA 1
ATOM 1430 C C . SER A 1 173 ? -33.335 4.766 20.142 1.00 54.62 173 SER A C 1
ATOM 1432 O O . SER A 1 173 ? -32.299 5.337 20.454 1.00 54.62 173 SER A O 1
ATOM 1434 N N . GLU A 1 174 ? -33.590 3.501 20.490 1.00 53.84 174 GLU A N 1
ATOM 1435 C CA . GLU A 1 174 ? -32.724 2.673 21.342 1.00 53.84 174 GLU A CA 1
ATOM 1436 C C . GLU A 1 174 ? -31.388 2.278 20.692 1.00 53.84 174 GLU A C 1
ATOM 1438 O O . GLU A 1 174 ? -30.362 2.308 21.361 1.00 53.84 174 GLU A O 1
ATOM 1443 N N . GLU A 1 175 ? -31.344 1.947 19.396 1.00 56.78 175 GLU A N 1
ATOM 1444 C CA . GLU A 1 175 ? -30.096 1.514 18.732 1.00 56.78 175 GLU A CA 1
ATOM 1445 C C . GLU A 1 175 ? -29.157 2.709 18.481 1.00 56.78 175 GLU A C 1
ATOM 1447 O O . GLU A 1 175 ? -27.928 2.600 18.536 1.00 56.78 175 GLU A O 1
ATOM 1452 N N . MET A 1 176 ? -29.752 3.887 18.276 1.00 54.62 176 MET A N 1
ATOM 1453 C CA . MET A 1 176 ? -29.048 5.161 18.144 1.00 54.62 176 MET A CA 1
ATOM 1454 C C . MET A 1 176 ? -28.559 5.690 19.499 1.00 54.62 176 MET A C 1
ATOM 1456 O O . MET A 1 176 ? -27.459 6.234 19.562 1.00 54.62 176 MET A O 1
ATOM 1460 N N . GLU A 1 177 ? -29.333 5.494 20.573 1.00 56.88 177 GLU A N 1
ATOM 1461 C CA . GLU A 1 177 ? -28.913 5.736 21.962 1.00 56.88 177 GLU A CA 1
ATOM 1462 C C . GLU A 1 177 ? -27.776 4.794 22.373 1.00 56.88 177 GLU A C 1
ATOM 1464 O O . GLU A 1 177 ? -26.782 5.263 22.910 1.00 56.88 177 GLU A O 1
ATOM 1469 N N . LEU A 1 178 ? -27.847 3.499 22.043 1.00 59.03 178 LEU A N 1
ATOM 1470 C CA . LEU A 1 178 ? -26.773 2.530 22.309 1.00 59.03 178 LEU A CA 1
ATOM 1471 C C . LEU A 1 178 ? -25.493 2.856 21.531 1.00 59.03 178 LEU A C 1
ATOM 1473 O O . LEU A 1 178 ? -24.393 2.763 22.076 1.00 59.03 178 LEU A O 1
ATOM 1477 N N . THR A 1 179 ? -25.625 3.292 20.275 1.00 59.75 179 THR A N 1
ATOM 1478 C CA . THR A 1 179 ? -24.476 3.714 19.463 1.00 59.75 179 THR A CA 1
ATOM 1479 C C . THR A 1 179 ? -23.881 5.022 19.989 1.00 59.75 179 THR A C 1
ATOM 1481 O O . THR A 1 179 ? -22.667 5.107 20.163 1.00 59.75 179 THR A O 1
ATOM 1484 N N . LYS A 1 180 ? -24.707 6.023 20.327 1.00 59.91 180 LYS A N 1
ATOM 1485 C CA . LYS A 1 180 ? -24.242 7.258 20.983 1.00 59.91 180 LYS A CA 1
ATOM 1486 C C . LYS A 1 180 ? -23.612 6.983 22.345 1.00 59.91 180 LYS A C 1
ATOM 1488 O O . LYS A 1 180 ? -22.579 7.563 22.632 1.00 59.91 180 LYS A O 1
ATOM 1493 N N . TYR A 1 181 ? -24.168 6.072 23.140 1.00 59.22 181 TYR A N 1
ATOM 1494 C CA . TYR A 1 181 ? -23.603 5.649 24.419 1.00 59.22 181 TYR A CA 1
ATOM 1495 C C . TYR A 1 181 ? -22.240 4.973 24.232 1.00 59.22 181 TYR A C 1
ATOM 1497 O O . TYR A 1 181 ? -21.305 5.284 24.962 1.00 59.22 181 TYR A O 1
ATOM 1505 N N . SER A 1 182 ? -22.086 4.113 23.216 1.00 55.62 182 SER A N 1
ATOM 1506 C CA . SER A 1 182 ? -20.789 3.501 22.892 1.00 55.62 182 SER A CA 1
ATOM 1507 C C . SER A 1 182 ? -19.739 4.526 22.444 1.00 55.62 182 SER A C 1
ATOM 1509 O O . SER A 1 182 ? -18.590 4.421 22.851 1.00 55.62 182 SER A O 1
ATOM 1511 N N . ILE A 1 183 ? -20.142 5.558 21.693 1.00 58.38 183 ILE A N 1
ATOM 1512 C CA . ILE A 1 183 ? -19.249 6.623 21.207 1.00 58.38 183 ILE A CA 1
ATOM 1513 C C . ILE A 1 183 ? -18.912 7.625 22.326 1.00 58.38 183 ILE A C 1
ATOM 1515 O O . ILE A 1 183 ? -17.752 7.973 22.501 1.00 58.38 183 ILE A O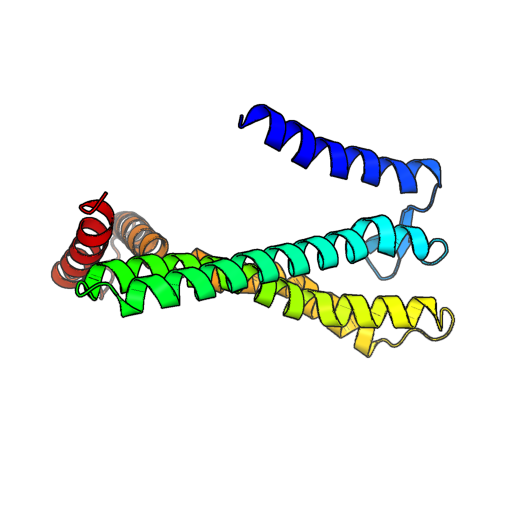 1
ATOM 1519 N N . SER A 1 184 ? -19.883 8.051 23.142 1.00 54.09 184 SER A N 1
ATOM 1520 C CA . SER A 1 184 ? -19.635 8.926 24.301 1.00 54.09 184 SER A CA 1
ATOM 1521 C C . SER A 1 184 ? -18.805 8.247 25.389 1.00 54.09 184 SER A C 1
ATOM 1523 O O . SER A 1 184 ? -18.119 8.934 26.138 1.00 54.09 184 SER A O 1
ATOM 1525 N N . ARG A 1 185 ? -18.836 6.912 25.472 1.00 58.09 185 ARG A N 1
ATOM 1526 C CA . ARG A 1 185 ? -17.911 6.152 26.315 1.00 58.09 185 ARG A CA 1
ATOM 1527 C C . ARG A 1 185 ? -16.481 6.182 25.762 1.00 58.09 185 ARG A C 1
ATOM 1529 O O . ARG A 1 185 ? -15.560 6.324 26.546 1.00 58.09 185 ARG A O 1
ATOM 1536 N N . GLU A 1 186 ? -16.303 6.117 24.442 1.00 48.00 186 GLU A N 1
ATOM 1537 C CA . GLU A 1 186 ? -14.985 6.249 23.794 1.00 48.00 186 GLU A CA 1
ATOM 1538 C C . GLU A 1 186 ? -14.415 7.685 23.865 1.00 48.00 186 GLU A C 1
ATOM 1540 O O . GLU A 1 186 ? -13.200 7.852 23.901 1.00 48.00 186 GLU A O 1
ATOM 1545 N N . GLU A 1 187 ? -15.261 8.722 23.906 1.00 47.72 187 GLU A N 1
ATOM 1546 C CA . GLU A 1 187 ? -14.838 10.138 23.946 1.00 47.72 187 GLU A CA 1
ATOM 1547 C C . GLU A 1 187 ? -14.734 10.736 25.368 1.00 47.72 187 GLU A C 1
ATOM 1549 O O . GLU A 1 187 ? -14.121 11.785 25.541 1.00 47.72 187 GLU A O 1
ATOM 1554 N N . GLY A 1 188 ? -15.332 10.108 26.388 1.00 42.28 188 GLY A N 1
ATOM 1555 C CA . GLY A 1 188 ? -15.369 10.611 27.773 1.00 42.28 188 GLY A CA 1
ATOM 1556 C C . GLY A 1 188 ? -14.220 10.155 28.684 1.00 42.28 188 GLY A C 1
ATOM 1557 O O . GLY A 1 188 ? -14.148 10.602 29.826 1.00 42.28 188 GLY A O 1
ATOM 1558 N N . GLU A 1 189 ? -13.341 9.275 28.199 1.00 42.41 189 GLU A N 1
ATOM 1559 C CA . GLU A 1 189 ? -12.149 8.769 28.909 1.00 42.41 189 GLU A CA 1
ATOM 1560 C C . GLU A 1 189 ? -10.840 9.478 28.480 1.00 42.41 189 GLU A C 1
ATOM 1562 O O . GLU A 1 189 ? -9.753 9.030 28.845 1.00 42.41 189 GLU A O 1
ATOM 1567 N N . SER A 1 190 ? -10.922 10.591 27.730 1.00 37.09 190 SER A N 1
ATOM 1568 C CA . SER A 1 190 ? -9.767 11.425 27.331 1.00 37.09 190 SER A CA 1
ATOM 1569 C C . SER A 1 190 ? -9.459 12.569 28.293 1.00 37.09 190 SER A C 1
ATOM 1571 O O . SER A 1 190 ? -10.408 13.338 28.576 1.00 37.09 190 SER A O 1
#

Secondary structure (DSSP, 8-state):
-HHHHHHHHHHHHHHHHHHHHHTT-EEEETTEEEE-TT-HHHHIIIIIHHHHHHHHHHHHHHHHHHHHHHHHHTT-S-HHHHHHHHHHHHHHHHHHHHHHHHHHHHHHHHHHHHH-TTS--HHHHHHHHHHHHHHHHHHIIIIITSHHHHHHHHHHHHHHHHHTTPPPTT--HHHHHHHHHHHHHHHTT-

Radius of gyration: 22.92 Å; chains: 1; bounding box: 56×36×60 Å

InterPro domains:
  IPR017981 GPCR, family 2-like, 7TM [PS50261] (1-147)
  IPR022340 G protein-coupled receptor GCR1 putative [PR02000] (2-17)
  IPR022340 G protein-coupled receptor GCR1 putative [PR02000] (89-110)
  IPR022340 G protein-coupled receptor GCR1 putative [PR02000] (119-136)
  IPR022340 G protein-coupled receptor GCR1 putative [PR02000] (137-153)
  IPR022343 GCR1-cAMP receptor [PR02001] (95-113)
  IPR022343 GCR1-cAMP receptor [PR02001] (127-146)

Foldseek 3Di:
DVVVVVCCVVVVLVVLVVPCVVVVQWDDDPHDTDGHLVCLVSVCVNPVVVLVVVLVVLQVVLVVVVVVLVVVCVVDPPPPVSVLVVVVSVLSVVLSVLSCQQCVLVVVQSVVCNVPVPDRDVVSVVSNVVSVVCSVVSNCVSPCPDLVNVLVVCVVVQVVVVVVVHHDPPPDVVVNVVSVVVVCVVVVVD

Sequence (190 aa):
MLSRYHAIAWGIPFFLFLLPLFSKSYGYEYGACWILSTAPVLRFVQFYIPLWIVIGYNVWNISTLIFHLRGLVLSTQDDSQANTDLQVFWRLALYPVILIICWFFGTINRIYNSLHPDEPIFALYFLHKFFGSMQGFFNFLVYGMSTAVRAKLYEVLSWTLSLVGIKLRGANSEEMELTKYSISREEGES